Protein AF-A0A938WKM4-F1 (afdb_monomer_lite)

Organism: NCBI:txid1841864

Secondary structure (DSSP, 8-state):
----------------------------------PPPHHHHHHHHHTTS--GGGGS---TT-----EEE--HHHHHTTSHHHHHHHHH-SEEE-TTTTSHHHHB-TTS-B--HHHHHHHHHHHHTT-EEE---SS-SSS--HHHHHHHTS-------HHHH---S--GGGSPTT-B--BSSSS-EEEEE-TTSSSSEEEEES-SSS-BSS--BEEEEEPPTT--GGG--EEEEEEEBGGGTTSSSS-EEEEETTEEEE-S--GGGGT--BTSEEEEEEEEEEEETTT--SBTTBEEE-HHHHT-SEEEEEEEE--SSB--

Structure (mmCIF, N/CA/C/O backbone):
data_AF-A0A938WKM4-F1
#
_entry.id   AF-A0A938WKM4-F1
#
loop_
_atom_site.group_PDB
_atom_site.id
_atom_site.type_symbol
_atom_site.label_atom_id
_atom_site.label_alt_id
_atom_site.label_comp_id
_atom_site.label_asym_id
_atom_site.label_entity_id
_atom_site.label_seq_id
_atom_site.pdbx_PDB_ins_code
_atom_site.Cartn_x
_atom_site.Cartn_y
_atom_site.Cartn_z
_atom_site.occupancy
_atom_site.B_iso_or_equiv
_atom_site.auth_seq_id
_atom_site.auth_comp_id
_atom_site.auth_asym_id
_atom_site.auth_atom_id
_atom_site.pdbx_PDB_model_num
ATOM 1 N N . MET A 1 1 ? -13.889 -29.483 16.534 1.00 31.45 1 MET A N 1
ATOM 2 C CA . MET A 1 1 ? -13.861 -30.488 17.618 1.00 31.45 1 MET A CA 1
ATOM 3 C C . MET A 1 1 ? -14.697 -29.947 18.772 1.00 31.45 1 MET A C 1
ATOM 5 O O . MET A 1 1 ? -14.310 -28.949 19.358 1.00 31.45 1 MET A O 1
ATOM 9 N N . LYS A 1 2 ? -15.899 -30.493 19.004 1.00 21.56 2 LYS A N 1
ATOM 10 C CA . LYS A 1 2 ? -16.810 -30.052 20.075 1.00 21.56 2 LYS A CA 1
ATOM 11 C C . LYS A 1 2 ? -16.891 -31.159 21.121 1.00 21.56 2 LYS A C 1
ATOM 13 O O . LYS A 1 2 ? -17.280 -32.271 20.785 1.00 21.56 2 LYS A O 1
ATOM 18 N N . ILE A 1 3 ? -16.525 -30.843 22.358 1.00 25.39 3 ILE A N 1
ATOM 19 C CA . ILE A 1 3 ? -16.729 -31.708 23.523 1.00 25.39 3 ILE A CA 1
ATOM 20 C C . ILE A 1 3 ? -17.875 -31.086 24.325 1.00 25.39 3 ILE A C 1
ATOM 22 O O . ILE A 1 3 ? -17.895 -29.877 24.555 1.00 25.39 3 ILE A O 1
ATOM 26 N N . GLN A 1 4 ? -18.869 -31.896 24.678 1.00 33.44 4 GLN A N 1
ATOM 27 C CA . GLN A 1 4 ? -20.017 -31.503 25.495 1.00 33.44 4 GLN A CA 1
ATOM 28 C C . GLN A 1 4 ? -20.186 -32.543 26.601 1.00 33.44 4 GLN A C 1
ATOM 30 O O . GLN A 1 4 ? -20.204 -33.740 26.319 1.00 33.44 4 GLN A O 1
ATOM 35 N N . VAL A 1 5 ? -20.329 -32.081 27.843 1.00 29.19 5 VAL A N 1
ATOM 36 C CA . VAL A 1 5 ? -20.628 -32.920 29.009 1.00 29.19 5 VAL A CA 1
ATOM 37 C C . VAL A 1 5 ? -22.087 -32.672 29.386 1.00 29.19 5 VAL A C 1
ATOM 39 O O . VAL A 1 5 ? -22.453 -31.553 29.735 1.00 29.19 5 VAL A O 1
ATOM 42 N N . LYS A 1 6 ? -22.936 -33.701 29.287 1.00 29.50 6 LYS A N 1
ATOM 43 C CA . LYS A 1 6 ? -24.335 -33.654 29.741 1.00 29.50 6 LYS A CA 1
ATOM 44 C C . LYS A 1 6 ? -24.448 -34.254 31.144 1.00 29.50 6 LYS A C 1
ATOM 46 O O . LYS A 1 6 ? -23.977 -35.363 31.378 1.00 29.50 6 LYS A O 1
ATOM 51 N N . LYS A 1 7 ? -25.106 -33.532 32.056 1.00 30.05 7 LYS A N 1
ATOM 52 C CA . LYS A 1 7 ? -25.559 -34.034 33.363 1.00 30.05 7 LYS A CA 1
ATOM 53 C C . LYS A 1 7 ? -26.863 -34.815 33.166 1.00 30.05 7 LYS A C 1
ATOM 55 O O . LYS A 1 7 ? -27.845 -34.248 32.695 1.00 30.05 7 LYS A O 1
ATOM 60 N N . THR A 1 8 ? -26.875 -36.090 33.540 1.00 30.61 8 THR A N 1
ATOM 61 C CA . THR A 1 8 ? -28.094 -36.905 33.628 1.00 30.61 8 THR A CA 1
ATOM 62 C C . THR A 1 8 ? -28.657 -36.774 35.040 1.00 30.61 8 THR A C 1
ATOM 64 O O . THR A 1 8 ? -28.015 -37.196 35.997 1.00 30.61 8 THR A O 1
ATOM 67 N N . ILE A 1 9 ? -29.839 -36.172 35.174 1.00 35.62 9 ILE A N 1
ATOM 68 C CA . ILE A 1 9 ? -30.621 -36.164 36.415 1.00 35.62 9 ILE A CA 1
ATOM 69 C C . ILE A 1 9 ? -31.599 -37.338 36.321 1.00 35.62 9 ILE A C 1
ATOM 71 O O . ILE A 1 9 ? -32.447 -37.363 35.432 1.00 35.62 9 ILE A O 1
ATOM 75 N N . ALA A 1 10 ? -31.449 -38.327 37.201 1.00 30.95 10 ALA A N 1
ATOM 76 C CA . ALA A 1 10 ? -32.371 -39.450 37.315 1.00 30.95 10 ALA A CA 1
ATOM 77 C C . ALA A 1 10 ? -33.601 -39.020 38.128 1.00 30.95 10 ALA A C 1
ATOM 79 O O . ALA A 1 10 ? -33.494 -38.664 39.300 1.00 30.95 10 ALA A O 1
ATOM 80 N N . THR A 1 11 ? -34.769 -39.036 37.491 1.00 34.56 11 THR A N 1
ATOM 81 C CA . THR A 1 11 ? -36.067 -38.785 38.119 1.00 34.56 11 THR A CA 1
ATOM 82 C C . THR A 1 11 ? -36.561 -40.086 38.756 1.00 34.56 11 THR A C 1
ATOM 84 O O . THR A 1 11 ? -36.932 -41.017 38.045 1.00 34.56 11 THR A O 1
ATOM 87 N N . ALA A 1 12 ? -36.556 -40.179 40.087 1.00 33.06 12 ALA A N 1
ATOM 88 C CA . ALA A 1 12 ? -37.242 -41.252 40.805 1.00 33.06 12 ALA A CA 1
ATOM 89 C C . ALA A 1 12 ? -38.724 -40.872 40.952 1.00 33.06 12 ALA A C 1
ATOM 91 O O . ALA A 1 12 ? -39.079 -39.990 41.733 1.00 33.06 12 ALA A O 1
ATOM 92 N N . ALA A 1 13 ? -39.575 -41.502 40.143 1.00 32.69 13 ALA A N 1
ATOM 93 C CA . ALA A 1 13 ? -41.023 -41.420 40.262 1.00 32.69 13 ALA A CA 1
ATOM 94 C C . ALA A 1 13 ? -41.506 -42.334 41.398 1.00 32.69 13 ALA A C 1
ATOM 96 O O . ALA A 1 13 ? -41.090 -43.486 41.511 1.00 32.69 13 ALA A O 1
ATOM 97 N N . TRP A 1 14 ? -42.387 -41.792 42.232 1.00 33.50 14 TRP A N 1
ATOM 98 C CA . TRP A 1 14 ? -43.045 -42.475 43.335 1.00 33.50 14 TRP A CA 1
ATOM 99 C C . TRP A 1 14 ? -44.141 -43.406 42.811 1.00 33.50 14 TRP A C 1
ATOM 101 O O . TRP A 1 14 ? -45.007 -42.967 42.057 1.00 33.50 14 TRP A O 1
ATOM 111 N N . THR A 1 15 ? -44.178 -44.649 43.288 1.00 36.97 15 THR A N 1
ATOM 112 C CA . THR A 1 15 ? -45.419 -45.430 43.351 1.00 36.97 15 THR A CA 1
ATOM 113 C C . THR A 1 15 ? -45.569 -46.002 44.751 1.00 36.97 15 THR A C 1
ATOM 115 O O . THR A 1 15 ? -44.798 -46.858 45.180 1.00 36.97 15 THR A O 1
ATOM 118 N N . LEU A 1 16 ? -46.560 -45.455 45.448 1.00 42.75 16 LEU A N 1
ATOM 119 C CA . LEU A 1 16 ? -47.101 -45.889 46.725 1.00 42.75 16 LEU A CA 1
ATOM 120 C C . LEU A 1 16 ? -47.854 -47.214 46.517 1.00 42.75 16 LEU A C 1
ATOM 122 O O . LEU A 1 16 ? -48.702 -47.298 45.629 1.00 42.75 16 LEU A O 1
ATOM 126 N N . SER A 1 17 ? -47.595 -48.219 47.345 1.00 40.50 17 SER A N 1
ATOM 127 C CA . SER A 1 17 ? -48.514 -49.346 47.517 1.00 40.50 17 SER A CA 1
ATOM 128 C C . SER A 1 17 ? -48.448 -49.823 48.963 1.00 40.50 17 SER A C 1
ATOM 130 O O . SER A 1 17 ? -47.455 -50.413 49.387 1.00 40.50 17 SER A O 1
ATOM 132 N N . ASP A 1 18 ? -49.514 -49.5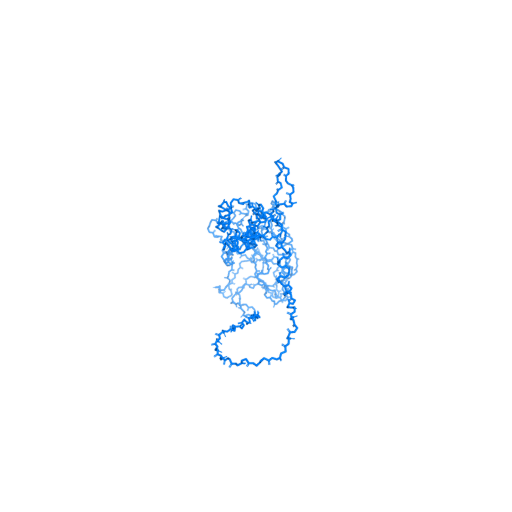07 49.697 1.00 39.81 18 ASP A N 1
ATOM 133 C CA . ASP A 1 18 ? -49.807 -49.969 51.048 1.00 39.81 18 ASP A CA 1
ATOM 134 C C . ASP A 1 18 ? -49.954 -51.496 51.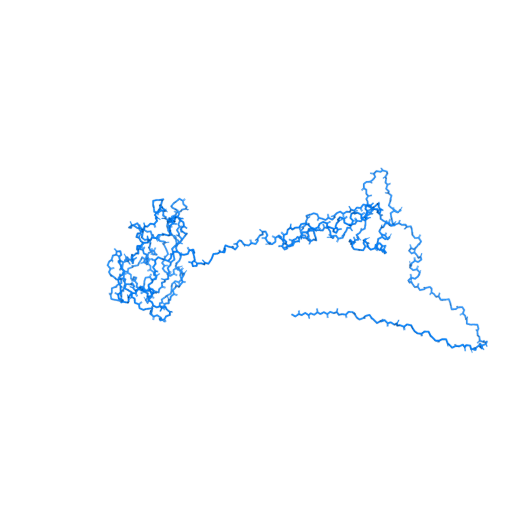100 1.00 39.81 18 ASP A C 1
ATOM 136 O O . ASP A 1 18 ? -50.691 -52.083 50.306 1.00 39.81 18 ASP A O 1
ATOM 140 N N . LEU A 1 19 ? -49.335 -52.126 52.103 1.00 40.44 19 LEU A N 1
ATOM 141 C CA . LEU A 1 19 ? -49.781 -53.409 52.646 1.00 40.44 19 LEU A CA 1
ATOM 142 C C . LEU A 1 19 ? -49.921 -53.273 54.169 1.00 40.44 19 LEU A C 1
ATOM 144 O O . LEU A 1 19 ? -48.981 -52.902 54.871 1.00 40.44 19 LEU A O 1
ATOM 148 N N . CYS A 1 20 ? -51.122 -53.552 54.668 1.00 36.97 20 CYS A N 1
ATOM 149 C CA . CYS A 1 20 ? -51.508 -53.427 56.067 1.00 36.97 20 CYS A CA 1
ATOM 150 C C . CYS A 1 20 ? -51.006 -54.584 56.960 1.00 36.97 20 CYS A C 1
ATOM 152 O O . CYS A 1 20 ? -51.145 -55.748 56.606 1.00 36.97 20 CYS A O 1
ATOM 154 N N . VAL A 1 21 ? -50.559 -54.196 58.166 1.00 51.38 21 VAL A N 1
ATOM 155 C CA . VAL A 1 21 ? -50.832 -54.757 59.514 1.00 51.38 21 VAL A CA 1
ATOM 156 C C . VAL A 1 21 ? -50.420 -56.203 59.857 1.00 51.38 21 VAL A C 1
ATOM 158 O O . VAL A 1 21 ? -51.019 -57.172 59.411 1.00 51.38 21 VAL A O 1
ATOM 161 N N . SER A 1 22 ? -49.552 -56.314 60.872 1.00 36.03 22 SER A N 1
ATOM 162 C CA . SER A 1 22 ? -49.821 -57.107 62.087 1.00 36.03 22 SER A CA 1
ATOM 163 C C . SER A 1 22 ? -48.940 -56.603 63.233 1.00 36.03 22 SER A C 1
ATOM 165 O O . SER A 1 22 ? -47.716 -56.666 63.146 1.00 36.03 22 SER A O 1
ATOM 167 N N . CYS A 1 23 ? -49.552 -56.111 64.313 1.00 44.44 23 CYS A N 1
ATOM 168 C CA . CYS A 1 23 ? -48.854 -55.867 65.573 1.00 44.44 23 CYS A CA 1
ATOM 169 C C . CYS A 1 23 ? -48.327 -57.194 66.134 1.00 44.44 23 CYS A C 1
ATOM 171 O O . CYS A 1 23 ? -49.077 -58.163 66.244 1.00 44.44 23 CYS A O 1
ATOM 173 N N . ALA A 1 24 ? -47.063 -57.213 66.542 1.00 37.66 24 ALA A N 1
ATOM 174 C CA . ALA A 1 24 ? -46.566 -58.134 67.550 1.00 37.66 24 ALA A CA 1
ATOM 175 C C . ALA A 1 24 ? -45.882 -57.278 68.621 1.00 37.66 24 ALA A C 1
ATOM 177 O O . ALA A 1 24 ? -44.854 -56.654 68.362 1.00 37.66 24 ALA A O 1
ATOM 178 N N . ASP A 1 25 ? -46.514 -57.195 69.792 1.00 46.59 25 ASP A N 1
ATOM 179 C CA . ASP A 1 25 ? -45.945 -56.580 70.989 1.00 46.59 25 ASP A CA 1
ATOM 180 C C . ASP A 1 25 ? -44.655 -57.302 71.388 1.00 46.59 25 ASP A C 1
ATOM 182 O O . ASP A 1 25 ? -44.633 -58.527 71.513 1.00 46.59 25 ASP A O 1
ATOM 186 N N . GLY A 1 26 ? -43.598 -56.533 71.656 1.00 46.38 26 GLY A N 1
ATOM 187 C CA . GLY A 1 26 ? -42.425 -57.049 72.357 1.00 46.38 26 GLY A CA 1
ATOM 188 C C . GLY A 1 26 ? -41.103 -56.423 71.947 1.00 46.38 26 GLY A C 1
ATOM 189 O O . GLY A 1 26 ? -40.313 -57.073 71.274 1.00 46.38 26 GLY A O 1
ATOM 190 N N . SER A 1 27 ? -40.849 -55.186 72.385 1.00 45.78 27 SER A N 1
ATOM 191 C CA . SER A 1 27 ? -39.548 -54.669 72.864 1.00 45.78 27 SER A CA 1
ATOM 192 C C . SER A 1 27 ? -39.688 -53.165 73.121 1.00 45.78 27 SER A C 1
ATOM 194 O O . SER A 1 27 ? -40.215 -52.472 72.249 1.00 45.78 27 SER A O 1
ATOM 196 N N . PRO A 1 28 ? -39.207 -52.610 74.250 1.00 48.25 28 PRO A N 1
ATOM 197 C CA . PRO A 1 28 ? -39.068 -51.171 74.368 1.00 48.25 28 PRO A CA 1
ATOM 198 C C . PRO A 1 28 ? -37.907 -50.798 73.447 1.00 48.25 28 PRO A C 1
ATOM 200 O O . PRO A 1 28 ? -36.744 -50.875 73.840 1.00 48.25 28 PRO A O 1
ATOM 203 N N . LEU A 1 29 ? -38.208 -50.486 72.185 1.00 43.53 29 LEU A N 1
ATOM 204 C CA . LEU A 1 29 ? -37.251 -49.829 71.311 1.00 43.53 29 LEU A CA 1
ATOM 205 C C . LEU A 1 29 ? -36.924 -48.519 72.007 1.00 43.53 29 LEU A C 1
ATOM 207 O O . LEU A 1 29 ? -37.728 -47.586 72.024 1.00 43.53 29 LEU A O 1
ATOM 211 N N . ALA A 1 30 ? -35.772 -48.543 72.679 1.00 47.38 30 ALA A N 1
ATOM 212 C CA . ALA A 1 30 ? -35.094 -47.395 73.227 1.00 47.38 30 ALA A CA 1
ATOM 213 C C . ALA A 1 30 ? -35.338 -46.241 72.272 1.00 47.38 30 ALA A C 1
ATOM 215 O O . ALA A 1 30 ? -35.090 -46.400 71.077 1.00 47.38 30 ALA A O 1
ATOM 216 N N . VAL A 1 31 ? -35.901 -45.156 72.809 1.00 47.50 31 VAL A N 1
ATOM 217 C CA . VAL A 1 31 ? -36.107 -43.887 72.120 1.00 47.50 31 VAL A CA 1
ATOM 218 C C . VAL A 1 31 ? -34.889 -43.670 71.239 1.00 47.50 31 VAL A C 1
ATOM 220 O O . VAL A 1 31 ? -33.811 -43.338 71.732 1.00 47.50 31 VAL A O 1
ATOM 223 N N . ILE A 1 32 ? -35.041 -43.969 69.949 1.00 49.03 32 ILE A N 1
ATOM 224 C CA . ILE A 1 32 ? -34.020 -43.689 68.961 1.00 49.03 32 ILE A CA 1
ATOM 225 C C . ILE A 1 32 ? -34.097 -42.179 68.936 1.00 49.03 32 ILE A C 1
ATOM 227 O O . ILE A 1 32 ? -35.041 -41.618 68.379 1.00 49.03 32 ILE A O 1
ATOM 231 N N . MET A 1 33 ? -33.224 -41.520 69.696 1.00 51.97 33 MET A N 1
ATOM 232 C CA . MET A 1 33 ? -33.090 -40.083 69.605 1.00 51.97 33 MET A CA 1
ATOM 233 C C . MET A 1 33 ? -32.593 -39.865 68.186 1.00 51.97 33 MET A C 1
ATOM 235 O O . MET A 1 33 ? -31.412 -40.047 67.908 1.00 51.97 33 MET A O 1
ATOM 239 N N . LEU A 1 34 ? -33.532 -39.637 67.265 1.00 59.59 34 LEU A N 1
ATOM 240 C CA . LEU A 1 34 ? -33.224 -39.248 65.906 1.00 59.59 34 LEU A CA 1
ATOM 241 C C . LEU A 1 34 ? -32.451 -37.949 66.045 1.00 59.59 34 LEU A C 1
ATOM 243 O O . LEU A 1 34 ? -33.023 -36.898 66.340 1.00 59.59 34 LEU A O 1
ATOM 247 N N . GLU A 1 35 ? -31.135 -38.058 65.919 1.00 65.00 35 GLU A N 1
ATOM 248 C CA . GLU A 1 35 ? -30.268 -36.906 65.889 1.00 65.00 35 GLU A CA 1
ATOM 249 C C . GLU A 1 35 ? -30.714 -36.064 64.702 1.00 65.00 35 GLU A C 1
ATOM 251 O O . GLU A 1 35 ? -30.931 -36.562 63.591 1.00 65.00 35 GLU A O 1
ATOM 256 N N . LYS A 1 36 ? -30.996 -34.797 64.990 1.00 75.38 36 LYS A N 1
ATOM 257 C CA . LYS A 1 36 ? -31.561 -33.890 64.008 1.00 75.38 36 LYS A CA 1
ATOM 258 C C . LYS A 1 36 ? -30.625 -33.855 62.794 1.00 75.38 36 LYS A C 1
ATOM 260 O O . LYS A 1 36 ? -29.429 -33.637 62.991 1.00 75.38 36 LYS A O 1
ATOM 265 N N . PRO A 1 37 ? -31.130 -34.043 61.559 1.00 83.19 37 PRO A N 1
ATOM 266 C CA . PRO A 1 37 ? -30.288 -33.960 60.375 1.00 83.19 37 PRO A CA 1
ATOM 267 C C . PRO A 1 37 ? -29.544 -32.626 60.367 1.00 83.19 37 PRO A C 1
ATOM 269 O O . PRO A 1 37 ? -30.153 -31.587 60.638 1.00 83.19 37 PRO A O 1
ATOM 272 N N . THR A 1 38 ? -28.249 -32.660 60.062 1.00 75.00 38 THR A N 1
ATOM 273 C CA . THR A 1 38 ? -27.362 -31.488 60.116 1.00 75.00 38 THR A CA 1
ATOM 274 C C . THR A 1 38 ? -27.925 -30.297 59.341 1.00 75.00 38 THR A C 1
ATOM 276 O O . THR A 1 38 ? -27.969 -29.204 59.881 1.00 75.00 38 THR A O 1
ATOM 279 N N . ASP A 1 39 ? -28.517 -30.522 58.165 1.00 77.00 39 ASP A N 1
ATOM 280 C CA . ASP A 1 39 ? -29.175 -29.479 57.356 1.00 77.00 39 ASP A CA 1
ATOM 281 C C . ASP A 1 39 ? -30.318 -28.744 58.095 1.00 77.00 39 ASP A C 1
ATOM 283 O O . ASP A 1 39 ? -30.474 -27.526 58.009 1.00 77.00 39 ASP A O 1
ATOM 287 N N . VAL A 1 40 ? -31.107 -29.461 58.904 1.00 78.94 40 VAL A N 1
ATOM 288 C CA . VAL A 1 40 ? -32.186 -28.855 59.704 1.00 78.94 40 VAL A CA 1
ATOM 289 C C . VAL A 1 40 ? -31.616 -28.185 60.960 1.00 78.94 40 VAL A C 1
ATOM 291 O O . VAL A 1 40 ? -32.176 -27.205 61.453 1.00 78.94 40 VAL A O 1
ATOM 294 N N . ALA A 1 41 ? -30.525 -28.708 61.523 1.00 78.25 41 ALA A N 1
ATOM 295 C CA . ALA A 1 41 ? -29.825 -28.075 62.641 1.00 78.25 41 ALA A CA 1
ATOM 296 C C . ALA A 1 41 ? -29.192 -26.738 62.219 1.00 78.25 41 ALA A C 1
ATOM 298 O O . ALA A 1 41 ? -29.414 -25.732 62.890 1.00 78.25 41 ALA A O 1
ATOM 299 N N . ASP A 1 42 ? -28.518 -26.714 61.070 1.00 81.06 42 ASP A N 1
ATOM 300 C CA . ASP A 1 42 ? -27.876 -25.531 60.500 1.00 81.06 42 ASP A CA 1
ATOM 301 C C . ASP A 1 42 ? -28.908 -24.470 60.111 1.00 81.06 42 ASP A C 1
ATOM 303 O O . ASP A 1 42 ? -28.737 -23.292 60.425 1.00 81.06 42 ASP A O 1
ATOM 307 N N . ARG A 1 43 ? -30.033 -24.868 59.501 1.00 77.88 43 ARG A N 1
ATOM 308 C CA . ARG A 1 43 ? -31.105 -23.924 59.159 1.00 77.88 43 ARG A CA 1
ATOM 309 C C . ARG A 1 43 ? -31.763 -23.307 60.390 1.00 77.88 43 ARG A C 1
ATOM 311 O O . ARG A 1 43 ? -32.019 -22.107 60.393 1.00 77.88 43 ARG A O 1
ATOM 318 N N . ASP A 1 44 ? -32.008 -24.088 61.440 1.00 84.62 44 ASP A N 1
ATOM 319 C CA . ASP A 1 44 ? -32.575 -23.542 62.678 1.00 84.62 44 ASP A CA 1
ATOM 320 C C . ASP A 1 44 ? -31.585 -22.633 63.403 1.00 84.62 44 ASP A C 1
ATOM 322 O O . ASP A 1 44 ? -32.000 -21.616 63.950 1.00 84.62 44 ASP A O 1
ATOM 326 N N . TYR A 1 45 ? -30.289 -22.951 63.359 1.00 84.88 45 TYR A N 1
ATOM 327 C CA . TYR A 1 45 ? -29.243 -22.061 63.848 1.00 84.88 45 TYR A CA 1
ATOM 328 C C . TYR A 1 45 ? -29.216 -20.740 63.064 1.00 84.88 45 TYR A C 1
ATOM 330 O O . TYR A 1 45 ? -29.253 -19.672 63.671 1.00 84.88 45 TYR A O 1
ATOM 338 N N . LEU A 1 46 ? -29.246 -20.782 61.728 1.00 82.75 46 LEU A N 1
ATOM 339 C CA . LEU A 1 46 ? -29.297 -19.581 60.885 1.00 82.75 46 LEU A CA 1
ATOM 340 C C . LEU A 1 46 ? -30.568 -18.749 61.120 1.00 82.75 46 LEU A C 1
ATOM 342 O O . LEU A 1 46 ? -30.494 -17.524 61.156 1.00 82.75 46 LEU A O 1
ATOM 346 N N . ASN A 1 47 ? -31.709 -19.398 61.367 1.00 83.50 47 ASN A N 1
ATOM 347 C CA . ASN A 1 47 ? -32.973 -18.734 61.696 1.00 83.50 47 ASN A CA 1
ATOM 348 C C . ASN A 1 47 ? -32.958 -18.020 63.061 1.00 83.50 47 ASN A C 1
ATOM 350 O O . ASN A 1 47 ? -33.872 -17.245 63.339 1.00 83.50 47 ASN A O 1
ATOM 354 N N . THR A 1 48 ? -31.958 -18.260 63.923 1.00 89.94 48 THR A N 1
ATOM 355 C CA . THR A 1 48 ? -31.811 -17.497 65.177 1.00 89.94 48 THR A CA 1
ATOM 356 C C . THR A 1 48 ? -31.299 -16.073 64.958 1.00 89.94 48 THR A C 1
ATOM 358 O O . THR A 1 48 ? -31.471 -15.222 65.833 1.00 89.94 48 THR A O 1
ATOM 361 N N . TYR A 1 49 ? -30.688 -15.796 63.805 1.00 88.50 49 TYR A N 1
ATOM 362 C CA . TYR A 1 49 ? -30.165 -14.479 63.466 1.00 88.50 49 TYR A CA 1
ATOM 363 C C . TYR A 1 49 ? -31.241 -13.584 62.840 1.00 88.50 49 TYR A C 1
ATOM 365 O O . TYR A 1 49 ? -32.140 -14.039 62.136 1.00 88.50 49 TYR A O 1
ATOM 373 N N . GLY A 1 50 ? -31.137 -12.277 63.094 1.00 89.38 50 GLY A N 1
ATOM 374 C CA . GLY A 1 50 ? -31.930 -11.262 62.404 1.00 89.38 50 GLY A CA 1
ATOM 375 C C . GLY A 1 50 ? -31.462 -11.049 60.960 1.00 89.38 50 GLY A C 1
ATOM 376 O O . GLY A 1 50 ? -30.483 -11.636 60.503 1.00 89.38 50 GLY A O 1
ATOM 377 N N . VAL A 1 51 ? -32.139 -10.160 60.233 1.00 92.81 51 VAL A N 1
ATOM 378 C CA . VAL A 1 51 ? -31.731 -9.795 58.865 1.00 92.81 51 VAL A CA 1
ATOM 379 C C . VAL A 1 51 ? -30.406 -9.028 58.856 1.00 92.81 51 VAL A C 1
ATOM 381 O O . VAL A 1 51 ? -30.162 -8.208 59.739 1.00 92.81 51 VAL A O 1
ATOM 384 N N . LEU A 1 52 ? -29.565 -9.222 57.840 1.00 91.81 52 LEU A N 1
ATOM 385 C CA . LEU A 1 52 ? -28.207 -8.653 57.806 1.00 91.81 52 LEU A CA 1
ATOM 386 C C . LEU A 1 52 ? -28.165 -7.128 57.980 1.00 91.81 52 LEU A C 1
ATOM 388 O O . LEU A 1 52 ? -27.396 -6.626 58.801 1.00 91.81 52 LEU A O 1
ATOM 392 N N . LYS A 1 53 ? -29.043 -6.385 57.296 1.00 89.81 53 LYS A N 1
ATOM 393 C CA . LYS A 1 53 ? -29.146 -4.922 57.435 1.00 89.81 53 LYS A CA 1
ATOM 394 C C . LYS A 1 53 ? -29.446 -4.442 58.859 1.00 89.81 53 LYS A C 1
ATOM 396 O O . LYS A 1 53 ? -29.139 -3.298 59.172 1.00 89.81 53 LYS A O 1
ATOM 401 N N . SER A 1 54 ? -29.999 -5.293 59.733 1.00 90.50 54 SER A N 1
ATOM 402 C CA . SER A 1 54 ? -30.259 -4.936 61.140 1.00 90.50 54 SER A CA 1
ATOM 403 C C . SER A 1 54 ? -28.985 -4.839 61.987 1.00 90.50 54 SER A C 1
ATOM 405 O O . SER A 1 54 ? -28.973 -4.131 62.990 1.00 90.50 54 SER A O 1
ATOM 407 N N . TYR A 1 55 ? -27.903 -5.499 61.569 1.00 90.38 55 TYR A N 1
ATOM 408 C CA . TYR A 1 55 ? -26.611 -5.476 62.258 1.00 90.38 55 TYR A CA 1
ATOM 409 C C . TYR A 1 55 ? -25.703 -4.319 61.818 1.00 90.38 55 TYR A C 1
ATOM 411 O O . TYR A 1 55 ? -24.655 -4.094 62.423 1.00 90.38 55 TYR A O 1
ATOM 419 N N . VAL A 1 56 ? -26.085 -3.571 60.780 1.00 87.75 56 VAL A N 1
ATOM 420 C CA . VAL A 1 56 ? -25.344 -2.396 60.315 1.00 87.75 56 VAL A CA 1
ATOM 421 C C . VAL A 1 56 ? -25.903 -1.153 60.998 1.00 87.75 56 VAL A C 1
ATOM 423 O O . VAL A 1 56 ? -27.023 -0.730 60.721 1.00 87.75 56 VAL A O 1
ATOM 426 N N . ASN A 1 57 ? -25.110 -0.534 61.874 1.00 82.81 57 ASN A N 1
ATOM 427 C CA . ASN A 1 57 ? -25.489 0.731 62.492 1.00 82.81 57 ASN A CA 1
ATOM 428 C C . ASN A 1 57 ? -25.360 1.873 61.472 1.00 82.81 57 ASN A C 1
ATOM 430 O O . ASN A 1 57 ? -24.256 2.197 61.031 1.00 82.81 57 ASN A O 1
ATOM 434 N N . LYS A 1 58 ? -26.488 2.477 61.093 1.00 80.75 58 LYS A N 1
ATOM 435 C CA . LYS A 1 58 ? -26.529 3.628 60.191 1.00 80.75 58 LYS A CA 1
ATOM 436 C C . LYS A 1 58 ? -26.865 4.873 60.989 1.00 80.75 58 LYS A C 1
ATOM 438 O O . LYS A 1 58 ? -27.989 5.026 61.463 1.00 80.75 58 LYS A O 1
ATOM 443 N N . GLU A 1 59 ? -25.902 5.776 61.109 1.00 82.81 59 GLU A N 1
ATOM 444 C CA . GLU A 1 59 ? -26.180 7.113 61.624 1.00 82.81 59 GLU A CA 1
ATOM 445 C C . GLU A 1 59 ? -27.208 7.827 60.731 1.00 82.81 59 GLU A C 1
ATOM 447 O O . GLU A 1 59 ? -27.293 7.572 59.524 1.00 82.81 59 GLU A O 1
ATOM 452 N N . ALA A 1 60 ? -28.002 8.724 61.321 1.00 79.38 60 ALA A N 1
ATOM 453 C CA . ALA A 1 60 ? -28.985 9.503 60.579 1.00 79.38 60 ALA A CA 1
ATOM 454 C C . ALA A 1 60 ? -28.287 10.307 59.466 1.00 79.38 60 ALA A C 1
ATOM 456 O O . ALA A 1 60 ? -27.449 11.161 59.740 1.00 79.38 60 ALA A O 1
ATOM 457 N N . GLY A 1 61 ? -28.631 10.017 58.208 1.00 75.12 61 GLY A N 1
ATOM 458 C CA . GLY A 1 61 ? -28.009 10.641 57.035 1.00 75.12 61 GLY A CA 1
ATOM 459 C C . GLY A 1 61 ? -26.758 9.934 56.500 1.00 75.12 61 GLY A C 1
ATOM 460 O O . GLY A 1 61 ? -26.127 10.464 55.588 1.00 75.12 61 GLY A O 1
ATOM 461 N N . SER A 1 62 ? -26.398 8.751 57.015 1.00 82.81 62 SER A N 1
ATOM 462 C CA . SER A 1 62 ? -25.290 7.963 56.464 1.00 82.81 62 SER A CA 1
ATOM 463 C C . SER A 1 62 ? -25.553 7.584 54.995 1.00 82.81 62 SER A C 1
ATOM 465 O O . SER A 1 62 ? -26.602 7.005 54.700 1.00 82.81 62 SER A O 1
ATOM 467 N N . PRO A 1 63 ? -24.608 7.847 54.070 1.00 82.06 63 PRO A N 1
ATOM 468 C CA . PRO A 1 63 ? -24.733 7.464 52.664 1.00 82.06 63 PRO A CA 1
ATOM 469 C C . PRO A 1 63 ? -24.446 5.972 52.416 1.00 82.06 63 PRO A C 1
ATOM 471 O O . PRO A 1 63 ? -24.465 5.527 51.271 1.00 82.06 63 PRO A O 1
ATOM 474 N N . PHE A 1 64 ? -24.128 5.194 53.458 1.00 86.56 64 PHE A N 1
ATOM 475 C CA . PHE A 1 64 ? -23.759 3.787 53.325 1.00 86.56 64 PHE A CA 1
ATOM 476 C C . PHE A 1 64 ? -24.971 2.897 53.004 1.00 86.56 64 PHE A C 1
ATOM 478 O O . PHE A 1 64 ? -25.956 2.850 53.748 1.00 86.56 64 PHE A O 1
ATOM 485 N N . VAL A 1 65 ? -24.857 2.128 51.920 1.00 87.88 65 VAL A N 1
ATOM 486 C CA . VAL A 1 65 ? -25.861 1.163 51.454 1.00 87.88 65 VAL A CA 1
ATOM 487 C C . VAL A 1 65 ? -25.250 -0.233 51.521 1.00 87.88 65 VAL A C 1
ATOM 489 O O . VAL A 1 65 ? -24.246 -0.498 50.863 1.00 87.88 65 VAL A O 1
ATOM 492 N N . LEU A 1 66 ? -25.852 -1.133 52.304 1.00 91.75 66 LEU A N 1
ATOM 493 C CA . LEU A 1 66 ? -25.473 -2.542 52.294 1.00 91.75 66 LEU A CA 1
ATOM 494 C C . LEU A 1 66 ? -26.165 -3.203 51.098 1.00 91.75 66 LEU A C 1
ATOM 496 O O . LEU A 1 66 ? -27.373 -3.425 51.138 1.00 91.75 66 LEU A O 1
ATOM 500 N N . ALA A 1 67 ? -25.415 -3.487 50.037 1.00 92.38 67 ALA A N 1
ATOM 501 C CA . ALA A 1 67 ? -25.935 -4.098 48.817 1.00 92.38 67 ALA A CA 1
ATOM 502 C C . ALA A 1 67 ? -25.407 -5.523 48.607 1.00 92.38 67 ALA A C 1
ATOM 504 O O . ALA A 1 67 ? -24.369 -5.893 49.156 1.00 92.38 67 ALA A O 1
ATOM 505 N N . THR A 1 68 ? -26.120 -6.309 47.799 1.00 92.94 68 THR A N 1
ATOM 506 C CA . THR A 1 68 ? -25.702 -7.652 47.364 1.00 92.94 68 THR A CA 1
ATOM 507 C C . THR A 1 68 ? -25.754 -7.775 45.845 1.00 92.94 68 THR A C 1
ATOM 509 O O . THR A 1 68 ? -26.569 -7.114 45.204 1.00 92.94 68 THR A O 1
ATOM 512 N N . ALA A 1 69 ? -24.909 -8.626 45.267 1.00 92.00 69 ALA A N 1
ATOM 513 C CA . ALA A 1 69 ? -24.940 -8.916 43.838 1.00 92.00 69 ALA A CA 1
ATOM 514 C C . ALA A 1 69 ? -26.057 -9.923 43.517 1.00 92.00 69 ALA A C 1
ATOM 516 O O . ALA A 1 69 ? -26.157 -10.971 44.160 1.00 92.00 69 ALA A O 1
ATOM 517 N N . VAL A 1 70 ? -26.901 -9.597 42.540 1.00 89.62 70 VAL A N 1
ATOM 518 C CA . VAL A 1 70 ? -27.955 -10.464 41.998 1.00 89.62 70 VAL A CA 1
ATOM 519 C C . VAL A 1 70 ? -28.038 -10.203 40.500 1.00 89.62 70 VAL A C 1
ATOM 521 O O . VAL A 1 70 ? -28.214 -9.056 40.095 1.00 89.62 70 VAL A O 1
ATOM 524 N N . ASN A 1 71 ? -27.953 -11.243 39.669 1.00 85.25 71 ASN A N 1
ATOM 525 C CA . ASN A 1 71 ? -28.158 -11.057 38.233 1.00 85.25 71 ASN A CA 1
ATOM 526 C C . ASN A 1 71 ? -29.597 -10.577 37.942 1.00 85.25 71 ASN A C 1
ATOM 528 O O . ASN A 1 71 ? -30.530 -10.777 38.731 1.00 85.25 71 ASN A O 1
ATOM 532 N N . HIS A 1 72 ? -29.801 -9.952 36.787 1.00 81.00 72 HIS A N 1
ATOM 533 C CA . HIS A 1 72 ? -31.084 -9.347 36.442 1.00 81.00 72 HIS A CA 1
ATOM 534 C C . HIS A 1 72 ? -32.220 -10.384 36.339 1.00 81.00 72 HIS A C 1
ATOM 5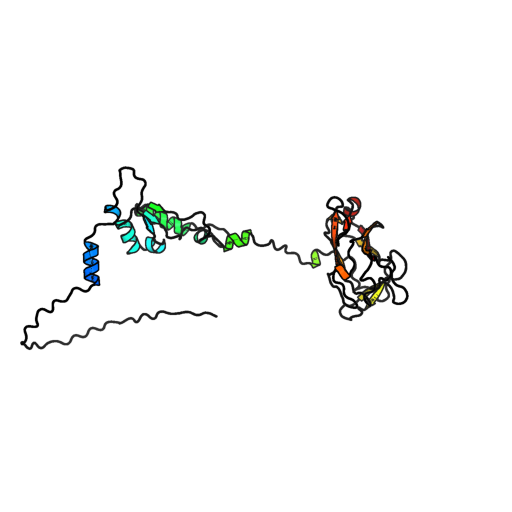36 O O . HIS A 1 72 ? -33.353 -10.083 36.715 1.00 81.00 72 HIS A O 1
ATOM 542 N N . ALA A 1 73 ? -31.935 -11.597 35.855 1.00 83.75 73 ALA A N 1
ATOM 543 C CA . ALA A 1 73 ? -32.950 -12.620 35.606 1.00 83.75 73 ALA A CA 1
ATOM 544 C C . ALA A 1 73 ? -33.501 -13.206 36.916 1.00 83.75 73 ALA A C 1
ATOM 546 O O . ALA A 1 73 ? -34.712 -13.356 37.078 1.00 83.75 73 ALA A O 1
ATOM 547 N N . ASP A 1 74 ? -32.622 -13.472 37.877 1.00 86.81 74 ASP A N 1
ATOM 548 C CA . ASP A 1 74 ? -32.959 -13.963 39.209 1.00 86.81 74 ASP A CA 1
ATOM 549 C C . ASP A 1 74 ? -33.714 -12.897 39.999 1.00 86.81 74 ASP A C 1
ATOM 551 O O . ASP A 1 74 ? -34.693 -13.218 40.677 1.00 86.81 74 ASP A O 1
ATOM 555 N N . PHE A 1 75 ? -33.326 -11.625 39.860 1.00 86.31 75 PHE A N 1
ATOM 556 C CA . PHE A 1 75 ? -34.064 -10.520 40.464 1.00 86.31 75 PHE A CA 1
ATOM 557 C C . PHE A 1 75 ? -35.473 -10.381 39.862 1.00 86.31 75 PHE A C 1
ATOM 559 O O . PHE A 1 75 ? -36.437 -10.189 40.595 1.00 86.31 75 PHE A O 1
ATOM 566 N N . GLN A 1 76 ? -35.624 -10.552 38.545 1.00 83.31 76 GLN A N 1
ATOM 567 C CA . GLN A 1 76 ? -36.928 -10.512 37.868 1.00 83.31 76 GLN A CA 1
ATOM 568 C C . GLN A 1 76 ? -37.820 -11.721 38.138 1.00 83.31 76 GLN A C 1
ATOM 570 O O . GLN A 1 76 ? -39.038 -11.612 38.037 1.00 83.31 76 GLN A O 1
ATOM 575 N N . SER A 1 77 ? -37.236 -12.874 38.460 1.00 86.50 77 SER A N 1
ATOM 576 C CA . SER A 1 77 ? -38.001 -14.090 38.746 1.00 86.50 77 SER A CA 1
ATOM 577 C C . SER A 1 77 ? -38.825 -14.007 40.037 1.00 86.50 77 SER A C 1
ATOM 579 O O . SER A 1 77 ? -39.637 -14.895 40.289 1.00 86.50 77 SER A O 1
ATOM 581 N N . GLU A 1 78 ? -38.579 -12.986 40.870 1.00 86.56 78 GLU A N 1
ATOM 582 C CA . GLU A 1 78 ? -39.173 -12.804 42.202 1.00 86.56 78 GLU A CA 1
ATOM 583 C C . GLU A 1 78 ? -39.030 -14.040 43.118 1.00 86.56 78 GLU A C 1
ATOM 585 O O . GLU A 1 78 ? -39.791 -14.242 44.063 1.00 86.56 78 GLU A O 1
ATOM 590 N N . GLY A 1 79 ? -38.029 -14.886 42.848 1.00 88.81 79 GLY A N 1
ATOM 591 C CA . GLY A 1 79 ? -37.771 -16.117 43.584 1.00 88.81 79 GLY A CA 1
ATOM 592 C C . GLY A 1 79 ? -36.978 -15.916 44.879 1.00 88.81 79 GLY A C 1
ATOM 593 O O . GLY A 1 79 ? -36.976 -14.855 45.509 1.00 88.81 79 GLY A O 1
ATOM 594 N N . LEU A 1 80 ? -36.246 -16.961 45.277 1.00 89.75 80 LEU A N 1
ATOM 595 C CA . LEU A 1 80 ? -35.460 -16.955 46.514 1.00 89.75 80 LEU A CA 1
ATOM 596 C C . LEU A 1 80 ? -34.442 -15.806 46.540 1.00 89.75 80 LEU A C 1
ATOM 598 O O . LEU A 1 80 ? -34.438 -15.041 47.498 1.00 89.75 80 LEU A O 1
ATOM 602 N N . ALA A 1 81 ? -33.649 -15.634 45.477 1.00 89.38 81 ALA A N 1
ATOM 603 C CA . ALA A 1 81 ? -32.629 -14.586 45.395 1.00 89.38 81 ALA A CA 1
ATOM 604 C C . ALA A 1 81 ? -33.214 -13.175 45.589 1.00 89.38 81 ALA A C 1
ATOM 606 O O . ALA A 1 81 ? -32.684 -12.394 46.378 1.00 89.38 81 ALA A O 1
ATOM 607 N N . TYR A 1 82 ? -34.347 -12.883 44.943 1.00 90.56 82 TYR A N 1
ATOM 608 C CA . TYR A 1 82 ? -35.080 -11.627 45.109 1.00 90.56 82 TYR A CA 1
ATOM 609 C C . TYR A 1 82 ? -35.532 -11.417 46.563 1.00 90.56 82 TYR A C 1
ATOM 611 O O . TYR A 1 82 ? -35.222 -10.394 47.177 1.00 90.56 82 TYR A O 1
ATOM 619 N N . SER A 1 83 ? -36.198 -12.414 47.157 1.00 91.38 83 SER A N 1
ATOM 620 C CA . SER A 1 83 ? -36.685 -12.324 48.542 1.00 91.38 83 SER A CA 1
ATOM 621 C C . SER A 1 83 ? -35.548 -12.171 49.564 1.00 91.38 83 SER A C 1
ATOM 623 O O . SER A 1 83 ? -35.648 -11.379 50.506 1.00 91.38 83 SER A O 1
ATOM 625 N N . THR A 1 84 ? -34.430 -12.874 49.365 1.00 91.75 84 THR A N 1
ATOM 626 C CA . THR A 1 84 ? -33.234 -12.773 50.205 1.00 91.75 84 THR A CA 1
ATOM 627 C C . THR A 1 84 ? -32.585 -11.398 50.074 1.00 91.75 84 THR A C 1
ATOM 629 O O . THR A 1 84 ? -32.250 -10.801 51.099 1.00 91.75 84 THR A O 1
ATOM 632 N N . ALA A 1 85 ? -32.470 -10.861 48.855 1.00 92.75 85 ALA A N 1
ATOM 633 C CA . ALA A 1 85 ? -31.919 -9.531 48.612 1.00 92.75 85 ALA A CA 1
ATOM 634 C C . ALA A 1 85 ? -32.726 -8.442 49.339 1.00 92.75 85 ALA A C 1
ATOM 636 O O . ALA A 1 85 ? -32.167 -7.690 50.132 1.00 92.75 85 ALA A O 1
ATOM 637 N N . LEU A 1 86 ? -34.051 -8.407 49.168 1.00 92.25 86 LEU A N 1
ATOM 638 C CA . LEU A 1 86 ? -34.891 -7.367 49.780 1.00 92.25 86 LEU A CA 1
ATOM 639 C C . LEU A 1 86 ? -34.994 -7.472 51.310 1.00 92.25 86 LEU A C 1
ATOM 641 O O . LEU A 1 86 ? -35.065 -6.460 52.020 1.00 92.25 86 LEU A O 1
ATOM 645 N N . SER A 1 87 ? -35.005 -8.696 51.843 1.00 92.44 87 SER A N 1
ATOM 646 C CA . SER A 1 87 ? -35.085 -8.910 53.292 1.00 92.44 87 SER A CA 1
ATOM 647 C C . SER A 1 87 ? -33.796 -8.505 54.006 1.00 92.44 87 SER A C 1
ATOM 649 O O . SER A 1 87 ? -33.865 -7.888 55.070 1.00 92.44 87 SER A O 1
ATOM 651 N N . ASN A 1 88 ? -32.631 -8.789 53.418 1.00 93.62 88 ASN A N 1
ATOM 652 C CA . ASN A 1 88 ? -31.343 -8.646 54.096 1.00 93.62 88 ASN A CA 1
ATOM 653 C C . ASN A 1 88 ? -30.534 -7.406 53.707 1.00 93.62 88 ASN A C 1
ATOM 655 O O . ASN A 1 88 ? -29.687 -7.000 54.499 1.00 93.62 88 ASN A O 1
ATOM 659 N N . PHE A 1 89 ? -30.799 -6.792 52.554 1.00 94.38 89 PHE A N 1
ATOM 660 C CA . PHE A 1 89 ? -29.985 -5.715 51.986 1.00 94.38 89 PHE A CA 1
ATOM 661 C C . PHE A 1 89 ? -30.826 -4.461 51.701 1.00 94.38 89 PHE A C 1
ATOM 663 O O . PHE A 1 89 ? -32.058 -4.488 51.718 1.00 94.38 89 PHE A O 1
ATOM 670 N N . ASP A 1 90 ? -30.148 -3.335 51.489 1.00 91.00 90 ASP A N 1
ATOM 671 C CA . ASP A 1 90 ? -30.742 -2.030 51.167 1.00 91.00 90 ASP A CA 1
ATOM 672 C C . ASP A 1 90 ? -30.645 -1.685 49.675 1.00 91.00 90 ASP A C 1
ATOM 674 O O . ASP A 1 90 ? -31.312 -0.768 49.192 1.00 91.00 90 ASP A O 1
ATOM 678 N N . GLY A 1 91 ? -29.812 -2.421 48.943 1.00 92.00 91 GLY A N 1
ATOM 679 C CA . GLY A 1 91 ? -29.626 -2.262 47.512 1.00 92.00 91 GLY A CA 1
ATOM 680 C C . GLY A 1 91 ? -29.140 -3.541 46.848 1.00 92.00 91 GLY A C 1
ATOM 681 O O . GLY A 1 91 ? -28.815 -4.531 47.510 1.00 92.00 91 GLY A O 1
ATOM 682 N N . ILE A 1 92 ? -29.060 -3.493 45.527 1.00 92.12 92 ILE A N 1
ATOM 683 C CA . ILE A 1 92 ? -28.564 -4.581 44.690 1.00 92.12 92 ILE A CA 1
ATOM 684 C C . ILE A 1 92 ? -27.515 -4.073 43.701 1.00 92.12 92 ILE A C 1
ATOM 686 O O . ILE A 1 92 ? -27.590 -2.939 43.233 1.00 92.12 92 ILE A O 1
ATOM 690 N N . ASP A 1 93 ? -26.561 -4.928 43.364 1.00 90.56 93 ASP A N 1
ATOM 691 C CA . ASP A 1 93 ? -25.697 -4.808 42.190 1.00 90.56 93 ASP A CA 1
ATOM 692 C C . ASP A 1 93 ? -26.164 -5.838 41.158 1.00 90.56 93 ASP A C 1
ATOM 694 O O . ASP A 1 93 ? -26.401 -6.990 41.512 1.00 90.56 93 ASP A O 1
ATOM 698 N N . LEU A 1 94 ? -26.298 -5.438 39.895 1.00 86.44 94 LEU A N 1
ATOM 699 C CA . LEU A 1 94 ? -26.777 -6.305 38.812 1.00 86.44 94 LEU A CA 1
ATOM 700 C C . LEU A 1 94 ? -25.686 -7.235 38.248 1.00 86.44 94 LEU A C 1
ATOM 702 O O . LEU A 1 94 ? -25.773 -7.657 37.100 1.00 86.44 94 LEU A O 1
ATOM 706 N N . ASP A 1 95 ? -24.637 -7.509 39.026 1.00 84.56 95 ASP A N 1
ATOM 707 C CA . ASP A 1 95 ? -23.582 -8.500 38.756 1.00 84.56 95 ASP A CA 1
ATOM 708 C C . ASP A 1 95 ? -22.945 -8.399 37.353 1.00 84.56 95 ASP A C 1
ATOM 710 O O . ASP A 1 95 ? -22.616 -9.384 36.699 1.00 84.56 95 ASP A O 1
ATOM 714 N N . GLY A 1 96 ? -22.786 -7.173 36.847 1.00 76.56 96 GLY A N 1
ATOM 715 C CA . GLY A 1 96 ? -22.182 -6.933 35.532 1.00 76.56 96 GLY A CA 1
ATOM 716 C C . GLY A 1 96 ? -23.117 -7.095 34.324 1.00 76.56 96 GLY A C 1
ATOM 717 O O . GLY A 1 96 ? -22.673 -6.839 33.199 1.00 76.56 96 GLY A O 1
ATOM 718 N N . ASP A 1 97 ? -24.410 -7.382 34.526 1.00 77.94 97 ASP A N 1
ATOM 719 C CA . ASP A 1 97 ? -25.424 -7.434 33.454 1.00 77.94 97 ASP A CA 1
ATOM 720 C C . ASP A 1 97 ? -25.644 -6.075 32.767 1.00 77.94 97 ASP A C 1
ATOM 722 O O . ASP A 1 97 ? -26.225 -6.000 31.684 1.00 77.94 97 ASP A O 1
ATOM 726 N N . CYS A 1 98 ? -25.136 -4.990 33.358 1.00 80.62 98 CYS A N 1
ATOM 727 C CA . CYS A 1 98 ? -25.147 -3.634 32.801 1.00 80.62 98 CYS A CA 1
ATOM 728 C C . CYS A 1 98 ? -23.749 -3.143 32.378 1.00 80.62 98 CYS A C 1
ATOM 730 O O . CYS A 1 98 ? -23.481 -1.943 32.380 1.00 80.62 98 CYS A O 1
ATOM 732 N N . SER A 1 99 ? -22.830 -4.053 32.046 1.00 87.38 99 SER A N 1
ATOM 733 C CA . SER A 1 99 ? -21.514 -3.690 31.504 1.00 87.38 99 SER A CA 1
ATOM 734 C C . SER A 1 99 ? -21.594 -3.281 30.022 1.00 87.38 99 SER A C 1
ATOM 736 O O . SER A 1 99 ? -22.538 -3.649 29.320 1.00 87.38 99 SER A O 1
ATOM 738 N N . PRO A 1 100 ? -20.586 -2.575 29.475 1.00 88.94 100 PRO A N 1
ATOM 739 C CA . PRO A 1 100 ? -20.553 -2.259 28.047 1.00 88.94 100 PRO A CA 1
ATOM 740 C C . PRO A 1 100 ? -20.673 -3.496 27.148 1.00 88.94 100 PRO A C 1
ATOM 742 O O . PRO A 1 100 ? -21.274 -3.417 26.085 1.00 88.94 100 PRO A O 1
ATOM 745 N N . SER A 1 101 ? -20.148 -4.649 27.578 1.00 88.50 101 SER A N 1
ATOM 746 C CA . SER A 1 101 ? -20.248 -5.906 26.825 1.00 88.50 101 SER A CA 1
ATOM 747 C C . SER A 1 101 ? -21.662 -6.476 26.695 1.00 88.50 101 SER A C 1
ATOM 749 O O . SER A 1 101 ? -21.909 -7.243 25.767 1.00 88.50 101 SER A O 1
ATOM 751 N N . THR A 1 102 ? -22.575 -6.115 27.597 1.00 85.88 102 THR A N 1
ATOM 752 C CA . THR A 1 102 ? -23.983 -6.535 27.556 1.00 85.88 102 THR A CA 1
ATOM 753 C C . THR A 1 102 ? -24.895 -5.438 27.010 1.00 85.88 102 THR A C 1
ATOM 755 O O . THR A 1 102 ? -25.936 -5.745 26.435 1.00 85.88 102 THR A O 1
ATOM 758 N N . LEU A 1 103 ? -24.506 -4.166 27.161 1.00 88.38 103 LEU A N 1
ATOM 759 C CA . LEU A 1 103 ? -25.283 -3.012 26.706 1.00 88.38 103 LEU A CA 1
ATOM 760 C C . LEU A 1 103 ? -25.026 -2.623 25.251 1.00 88.38 103 LEU A C 1
ATOM 762 O O . LEU A 1 103 ? -25.906 -2.012 24.658 1.00 88.38 103 LEU A O 1
ATOM 766 N N . ILE A 1 104 ? -23.853 -2.920 24.691 1.00 89.88 104 ILE A N 1
ATOM 767 C CA . ILE A 1 104 ? -23.482 -2.530 23.326 1.00 89.88 104 ILE A CA 1
ATOM 768 C C . ILE A 1 104 ? -23.353 -3.789 22.477 1.00 89.88 104 ILE A C 1
ATOM 770 O O . ILE A 1 104 ? -22.567 -4.688 22.789 1.00 89.88 104 ILE A O 1
ATOM 774 N N . ASP A 1 105 ? -24.116 -3.849 21.392 1.00 87.75 105 ASP A N 1
ATOM 775 C CA . ASP A 1 105 ? -24.054 -4.969 20.465 1.00 87.75 105 ASP A CA 1
ATOM 776 C C . ASP A 1 105 ? -22.806 -4.919 19.559 1.00 87.75 105 ASP A C 1
ATOM 778 O O . ASP A 1 105 ? -21.941 -4.046 19.658 1.00 87.75 105 ASP A O 1
ATOM 782 N N . GLY A 1 106 ? -22.686 -5.889 18.649 1.00 85.44 106 GLY A N 1
ATOM 783 C CA . GLY A 1 106 ? -21.564 -5.939 17.712 1.00 85.44 106 GLY A CA 1
ATOM 784 C C . GLY A 1 106 ? -21.482 -4.745 16.757 1.00 85.44 106 GLY A C 1
ATOM 785 O O . GLY A 1 106 ? -20.392 -4.482 16.263 1.00 85.44 106 GLY A O 1
ATOM 786 N N . ASN A 1 107 ? -22.587 -4.035 16.523 1.00 85.56 107 ASN A N 1
ATOM 787 C CA . ASN A 1 107 ? -22.698 -2.901 15.607 1.00 85.56 107 ASN A CA 1
ATOM 788 C C . ASN A 1 107 ? -22.549 -1.545 16.317 1.00 85.56 107 ASN A C 1
ATOM 790 O O . ASN A 1 107 ? -22.478 -0.513 15.652 1.00 85.56 107 ASN A O 1
ATOM 794 N N . GLY A 1 108 ? -22.462 -1.532 17.649 1.00 87.81 108 GLY A N 1
ATOM 795 C CA . GLY A 1 108 ? -22.383 -0.304 18.439 1.00 87.81 108 GLY A CA 1
ATOM 796 C C . GLY A 1 108 ? -23.738 0.244 18.883 1.00 87.81 108 GLY A C 1
ATOM 797 O O . GLY A 1 108 ? -23.797 1.367 19.384 1.00 87.81 108 GLY A O 1
ATOM 798 N N . GLU A 1 109 ? -24.823 -0.511 18.708 1.00 91.56 109 GLU A N 1
ATOM 799 C CA . GLU A 1 109 ? -26.147 -0.113 19.176 1.00 91.56 109 GLU A CA 1
ATOM 800 C C . GLU A 1 109 ? -26.324 -0.430 20.662 1.00 91.56 109 GLU A C 1
ATOM 802 O O . GLU A 1 109 ? -25.922 -1.487 21.153 1.00 91.56 109 GLU A O 1
ATOM 807 N N . TYR A 1 110 ? -26.956 0.500 21.383 1.00 89.94 110 TYR A N 1
ATOM 808 C CA . TYR A 1 110 ? -27.212 0.356 22.812 1.00 89.94 110 TYR A CA 1
ATOM 809 C C . TYR A 1 110 ? -28.551 -0.340 23.093 1.00 89.94 110 TYR A C 1
ATOM 811 O O . TYR A 1 110 ? -29.619 0.168 22.745 1.00 89.94 110 TYR A O 1
ATOM 819 N N . GLY A 1 111 ? -28.504 -1.454 23.819 1.00 89.00 111 GLY A N 1
ATOM 820 C CA . GLY A 1 111 ? -29.659 -2.209 24.295 1.00 89.00 111 GLY A CA 1
ATOM 821 C C . GLY A 1 111 ? -29.919 -2.022 25.791 1.00 89.00 111 GLY A C 1
ATOM 822 O O . GLY A 1 111 ? -29.492 -2.829 26.608 1.00 89.00 111 GLY A O 1
ATOM 823 N N . PHE A 1 112 ? -30.701 -1.010 26.174 1.00 86.69 112 PHE A N 1
ATOM 824 C CA . PHE A 1 112 ? -31.000 -0.726 27.592 1.00 86.69 112 PHE A CA 1
ATOM 825 C C . PHE A 1 112 ? -32.185 -1.508 28.181 1.00 86.69 112 PHE A C 1
ATOM 827 O O . PHE A 1 112 ? -32.597 -1.243 29.308 1.00 86.69 112 PHE A O 1
ATOM 834 N N . ASN A 1 113 ? -32.774 -2.455 27.448 1.00 84.25 113 ASN A N 1
ATOM 835 C CA . ASN A 1 113 ? -34.030 -3.097 27.856 1.00 84.25 113 ASN A CA 1
ATOM 836 C C . ASN A 1 113 ? -33.903 -3.891 29.167 1.00 84.25 113 ASN A C 1
ATOM 838 O O . ASN A 1 113 ? -34.750 -3.743 30.048 1.00 84.25 113 ASN A O 1
ATOM 842 N N . ALA A 1 114 ? -32.838 -4.684 29.321 1.00 77.50 114 ALA A N 1
ATOM 843 C CA . ALA A 1 114 ? -32.601 -5.474 30.532 1.00 77.50 114 ALA A CA 1
ATOM 844 C C . ALA A 1 114 ? -32.338 -4.579 31.755 1.00 77.50 114 ALA A C 1
ATOM 846 O O . ALA A 1 114 ? -32.971 -4.761 32.797 1.00 77.50 114 ALA A O 1
ATOM 847 N N . MET A 1 115 ? -31.493 -3.551 31.590 1.00 82.06 115 MET A N 1
ATOM 848 C CA . MET A 1 115 ? -31.217 -2.543 32.619 1.00 82.06 115 MET A CA 1
ATOM 849 C C . MET A 1 115 ? -32.494 -1.808 33.031 1.00 82.06 115 MET A C 1
ATOM 851 O O . MET A 1 115 ? -32.795 -1.698 34.214 1.00 82.06 115 MET A O 1
ATOM 855 N N . LYS A 1 116 ? -33.288 -1.346 32.060 1.00 86.88 116 LYS A N 1
ATOM 856 C CA . LYS A 1 116 ? -34.555 -0.651 32.304 1.00 86.88 116 LYS A CA 1
ATOM 857 C C . LYS A 1 116 ? -35.528 -1.523 33.095 1.00 86.88 116 LYS A C 1
ATOM 859 O O . LYS A 1 116 ? -36.125 -1.053 34.058 1.00 86.88 116 LYS A O 1
ATOM 864 N N . ALA A 1 117 ? -35.666 -2.790 32.718 1.00 83.88 117 ALA A N 1
ATOM 865 C CA . ALA A 1 117 ? -36.552 -3.715 33.408 1.00 83.88 117 ALA A CA 1
ATOM 866 C C . ALA A 1 117 ? -36.067 -4.031 34.838 1.00 83.88 117 ALA A C 1
ATOM 868 O O . ALA A 1 117 ? -36.883 -4.074 35.754 1.00 83.88 117 ALA A O 1
ATOM 869 N N . ALA A 1 118 ? -34.756 -4.188 35.051 1.00 79.56 118 ALA A N 1
ATOM 870 C CA . ALA A 1 118 ? -34.180 -4.389 36.383 1.00 79.56 118 ALA A CA 1
ATOM 871 C C . ALA A 1 118 ? -34.336 -3.149 37.284 1.00 79.56 118 ALA A C 1
ATOM 873 O O . ALA A 1 118 ? -34.758 -3.269 38.431 1.00 79.56 118 ALA A O 1
ATOM 874 N N . VAL A 1 119 ? -34.080 -1.949 36.751 1.00 86.50 119 VAL A N 1
ATOM 875 C CA . VAL A 1 119 ? -34.264 -0.679 37.474 1.00 86.50 119 VAL A CA 1
ATOM 876 C C . VAL A 1 119 ? -35.730 -0.461 37.850 1.00 86.50 119 VAL A C 1
ATOM 878 O O . VAL A 1 119 ? -36.004 -0.042 38.970 1.00 86.50 119 VAL A O 1
ATOM 881 N N . TYR A 1 120 ? -36.684 -0.783 36.970 1.00 87.88 120 TYR A N 1
ATOM 882 C CA . TYR A 1 120 ? -38.106 -0.693 37.317 1.00 87.88 120 TYR A CA 1
ATOM 883 C C . TYR A 1 120 ? -38.538 -1.719 38.362 1.00 87.88 120 TYR A C 1
ATOM 885 O O . TYR A 1 120 ? -39.291 -1.366 39.267 1.00 87.88 120 TYR A O 1
ATOM 893 N N . ALA A 1 121 ? -38.056 -2.962 38.278 1.00 85.81 121 ALA A N 1
ATOM 894 C CA . ALA A 1 121 ? -38.326 -3.965 39.306 1.00 85.81 121 ALA A CA 1
ATOM 895 C C . ALA A 1 121 ? -37.803 -3.495 40.673 1.00 85.81 121 ALA A C 1
ATOM 897 O O . ALA A 1 121 ? -38.524 -3.535 41.667 1.00 85.81 121 ALA A O 1
ATOM 898 N N . ALA A 1 122 ? -36.583 -2.956 40.709 1.00 87.31 122 ALA A N 1
ATOM 899 C CA . ALA A 1 122 ? -35.988 -2.438 41.931 1.00 87.31 122 ALA A CA 1
ATOM 900 C C . ALA A 1 122 ? -36.722 -1.200 42.470 1.00 87.31 122 ALA A C 1
ATOM 902 O O . ALA A 1 122 ? -36.956 -1.096 43.673 1.00 87.31 122 ALA A O 1
ATOM 903 N N . GLN A 1 123 ? -37.155 -0.297 41.585 1.00 89.00 123 GLN A N 1
ATOM 904 C CA . GLN A 1 123 ? -37.971 0.860 41.951 1.00 89.00 123 GLN A CA 1
ATOM 905 C C . GLN A 1 123 ? -39.302 0.431 42.582 1.00 89.00 123 GLN A C 1
ATOM 907 O O . GLN A 1 123 ? -39.673 0.962 43.627 1.00 89.00 123 GLN A O 1
ATOM 912 N N . ASN A 1 124 ? -39.994 -0.546 41.989 1.00 88.38 124 ASN A N 1
ATOM 913 C CA . ASN A 1 124 ? -41.242 -1.090 42.531 1.00 88.38 124 ASN A CA 1
ATOM 914 C C . ASN A 1 124 ? -41.029 -1.784 43.884 1.00 88.38 124 ASN A C 1
ATOM 916 O O . ASN A 1 124 ? -41.886 -1.700 44.760 1.00 88.38 124 ASN A O 1
ATOM 920 N N . ALA A 1 125 ? -39.876 -2.428 44.066 1.00 88.88 125 ALA A N 1
ATOM 921 C CA . ALA A 1 125 ? -39.474 -3.054 45.321 1.00 88.88 125 ALA A CA 1
ATOM 922 C C . ALA A 1 125 ? -38.953 -2.060 46.379 1.00 88.88 125 ALA A C 1
ATOM 924 O O . ALA A 1 125 ? -38.700 -2.454 47.517 1.00 88.88 125 ALA A O 1
ATOM 925 N N . GLY A 1 126 ? -38.765 -0.783 46.023 1.00 89.69 126 GLY A N 1
ATOM 926 C CA . GLY A 1 126 ? -38.211 0.236 46.914 1.00 89.69 126 GLY A CA 1
ATOM 927 C C . GLY A 1 126 ? -36.736 0.019 47.273 1.00 89.69 126 GLY A C 1
ATOM 928 O O . GLY A 1 126 ? -36.321 0.401 48.365 1.00 89.69 126 GLY A O 1
ATOM 929 N N . THR A 1 127 ? -35.946 -0.601 46.388 1.00 90.12 127 THR A N 1
ATOM 930 C CA . THR A 1 127 ? -34.519 -0.888 46.612 1.00 90.12 127 THR A CA 1
ATOM 931 C C . THR A 1 127 ? -33.613 -0.087 45.675 1.00 90.12 127 THR A C 1
ATOM 933 O O . THR A 1 127 ? -33.981 0.230 44.542 1.00 90.12 127 THR A O 1
ATOM 936 N N 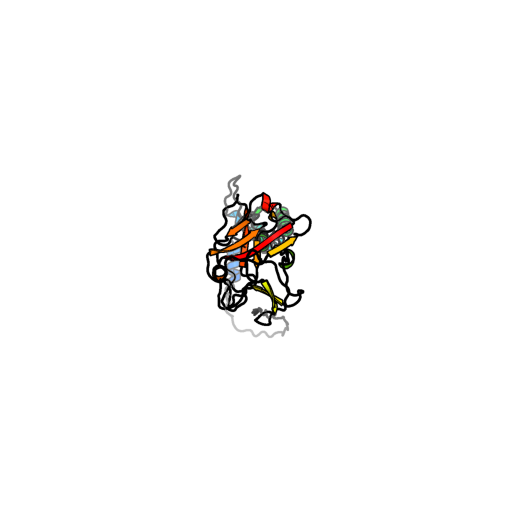. ALA A 1 128 ? -32.419 0.272 46.153 1.00 89.50 128 ALA A N 1
ATOM 937 C CA . ALA A 1 128 ? -31.427 0.982 45.353 1.00 89.50 128 ALA A CA 1
ATOM 938 C C . ALA A 1 128 ? -30.692 0.025 44.400 1.00 89.50 128 ALA A C 1
ATOM 940 O O . ALA A 1 128 ? -30.429 -1.122 44.749 1.00 89.50 128 ALA A O 1
ATOM 941 N N . VAL A 1 129 ? -30.305 0.510 43.219 1.00 89.69 129 VAL A N 1
ATOM 942 C CA . VAL A 1 129 ? -29.534 -0.268 42.235 1.00 89.69 129 VAL A CA 1
ATOM 943 C C . VAL A 1 129 ? -28.175 0.376 42.017 1.00 89.69 129 VAL A C 1
ATOM 945 O O . VAL A 1 129 ? -28.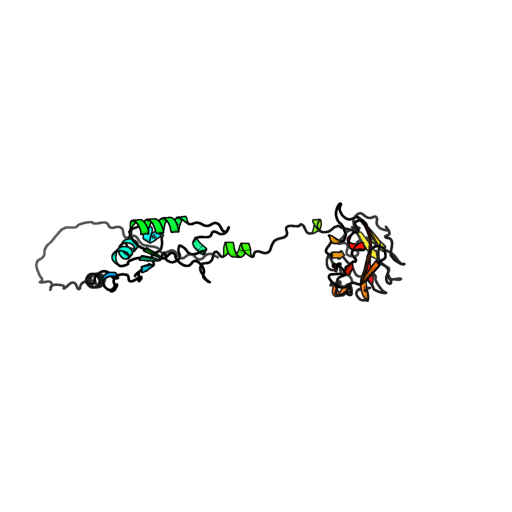085 1.563 41.703 1.00 89.69 129 VAL A O 1
ATOM 948 N N . PHE A 1 130 ? -27.120 -0.420 42.129 1.00 87.56 130 PHE A N 1
ATOM 949 C CA . PHE A 1 130 ? -25.798 -0.072 41.642 1.00 87.56 130 PHE A CA 1
ATOM 950 C C . PHE A 1 130 ? -25.703 -0.431 40.154 1.00 87.56 130 PHE A C 1
ATOM 952 O O . PHE A 1 130 ? -25.848 -1.586 39.764 1.00 87.56 130 PHE A O 1
ATOM 959 N N . GLY A 1 131 ? -25.502 0.581 39.307 1.00 74.88 131 GLY A N 1
ATOM 960 C CA . GLY A 1 131 ? -25.594 0.465 37.845 1.00 74.88 131 GLY A CA 1
ATOM 961 C C . GLY A 1 131 ? -24.412 -0.219 37.148 1.00 74.88 131 GLY A C 1
ATOM 962 O O . GLY A 1 131 ? -24.352 -0.193 35.922 1.00 74.88 131 GLY A O 1
ATOM 963 N N . GLY A 1 132 ? -23.477 -0.810 37.893 1.00 81.19 132 GLY A N 1
ATOM 964 C CA . GLY A 1 132 ? -22.301 -1.465 37.328 1.00 81.19 132 GLY A CA 1
ATOM 965 C C . GLY A 1 132 ? -21.273 -0.496 36.728 1.00 81.19 132 GLY A C 1
ATOM 966 O O . GLY A 1 132 ? -21.291 0.715 36.953 1.00 81.19 132 GLY A O 1
ATOM 967 N N . THR A 1 133 ? -20.310 -1.051 35.990 1.00 85.38 133 THR A N 1
ATOM 968 C CA . THR A 1 133 ? -19.113 -0.317 35.551 1.00 85.38 133 THR A CA 1
ATOM 969 C C . THR A 1 133 ? -19.281 0.304 34.164 1.00 85.38 133 THR A C 1
ATOM 971 O O . THR A 1 133 ? -19.500 -0.416 33.198 1.00 85.38 133 THR A O 1
ATOM 974 N N . LEU A 1 134 ? -19.083 1.623 34.042 1.00 84.88 134 LEU A N 1
ATOM 975 C CA . LEU A 1 134 ? -19.122 2.335 32.752 1.00 84.88 134 LEU A CA 1
ATOM 976 C C . LEU A 1 134 ? -17.846 2.150 31.919 1.00 84.88 134 LEU A C 1
ATOM 978 O O . LEU A 1 134 ? -17.905 2.021 30.701 1.00 84.88 134 LEU A O 1
ATOM 982 N N . CYS A 1 135 ? -16.684 2.149 32.574 1.00 83.44 135 CYS A N 1
ATOM 983 C CA . CYS A 1 135 ? -15.383 2.018 31.928 1.00 83.44 135 CYS A CA 1
ATOM 984 C C . CYS A 1 135 ? -14.491 1.091 32.754 1.00 83.44 135 CYS A C 1
ATOM 986 O O . CYS A 1 135 ? -14.318 1.294 33.954 1.00 83.44 135 CYS A O 1
ATOM 988 N N . SER A 1 136 ? -13.947 0.061 32.111 1.00 85.25 136 SER A N 1
ATOM 989 C CA . SER A 1 136 ? -13.075 -0.934 32.730 1.00 85.25 136 SER A CA 1
ATOM 990 C C . SER A 1 136 ? -12.131 -1.519 31.688 1.00 85.25 136 SER A C 1
ATOM 992 O O . SER A 1 136 ? -12.389 -1.468 30.488 1.00 85.25 136 SER A O 1
ATOM 994 N N . THR A 1 137 ? -11.041 -2.123 32.147 1.00 86.62 137 THR A N 1
ATOM 995 C CA . THR A 1 137 ? -10.167 -2.942 31.300 1.00 86.62 137 THR A CA 1
ATOM 996 C C . THR A 1 137 ? -10.803 -4.286 30.926 1.00 86.62 137 THR A C 1
ATOM 998 O O . THR A 1 137 ? -10.312 -4.967 30.028 1.00 86.62 137 THR A O 1
ATOM 1001 N N . GLN A 1 138 ? -11.899 -4.671 31.588 1.00 85.88 138 GLN A N 1
ATOM 1002 C CA . GLN A 1 138 ? -12.671 -5.890 31.339 1.00 85.88 138 GLN A CA 1
ATOM 1003 C C . GLN A 1 138 ? -14.140 -5.548 31.027 1.00 85.88 138 GLN A C 1
ATOM 1005 O O . GLN A 1 138 ? -14.579 -4.418 31.238 1.00 85.88 138 GLN A O 1
ATOM 1010 N N . GLY A 1 139 ? -14.905 -6.505 30.486 1.00 86.38 139 GLY A N 1
ATOM 1011 C CA . GLY A 1 139 ? -16.340 -6.312 30.209 1.00 86.38 139 GLY A CA 1
ATOM 1012 C C . GLY A 1 139 ? -16.656 -5.271 29.124 1.00 86.38 139 GLY A C 1
ATOM 1013 O O . GLY A 1 139 ? -17.705 -4.634 29.171 1.00 86.38 139 GLY A O 1
ATOM 1014 N N . GLN A 1 140 ? -15.748 -5.071 28.161 1.00 89.25 140 GLN A N 1
ATOM 1015 C CA . GLN A 1 140 ? -15.915 -4.129 27.046 1.00 89.25 140 GLN A CA 1
ATOM 1016 C C . GLN A 1 140 ? -16.568 -4.780 25.815 1.00 89.25 140 GLN A C 1
ATOM 1018 O O . GLN A 1 140 ? -16.433 -5.986 25.595 1.00 89.25 140 GLN A O 1
ATOM 1023 N N . ALA A 1 141 ? -17.218 -3.972 24.970 1.00 91.00 141 ALA A N 1
ATOM 1024 C CA . ALA A 1 141 ? -17.869 -4.396 23.726 1.00 91.00 141 ALA A CA 1
ATOM 1025 C C . ALA A 1 141 ? -16.847 -4.738 22.626 1.00 91.00 141 ALA A C 1
ATOM 1027 O O . ALA A 1 141 ? -16.648 -4.014 21.652 1.00 91.00 141 ALA A O 1
ATOM 1028 N N . ALA A 1 142 ? -16.136 -5.849 22.809 1.00 89.38 142 ALA A N 1
ATOM 1029 C CA . ALA A 1 142 ? -14.932 -6.154 22.045 1.00 89.38 142 ALA A CA 1
ATOM 1030 C C . ALA A 1 142 ? -15.181 -6.385 20.543 1.00 89.38 142 ALA A C 1
ATOM 1032 O O . ALA A 1 142 ? -14.252 -6.240 19.754 1.00 89.38 142 ALA A O 1
ATOM 1033 N N . ALA A 1 143 ? -16.393 -6.772 20.134 1.00 89.12 143 ALA A N 1
ATOM 1034 C CA . ALA A 1 143 ? -16.753 -6.875 18.719 1.00 89.12 143 ALA A CA 1
ATOM 1035 C C . ALA A 1 143 ? -16.829 -5.482 18.075 1.00 89.12 143 ALA A C 1
ATOM 1037 O O . ALA A 1 143 ? -16.105 -5.219 17.117 1.00 89.12 143 ALA A O 1
ATOM 1038 N N . HIS A 1 144 ? -17.606 -4.576 18.671 1.00 90.81 144 HIS A N 1
ATOM 1039 C CA . HIS A 1 144 ? -17.743 -3.195 18.216 1.00 90.81 144 HIS A CA 1
ATOM 1040 C C . HIS A 1 144 ? -16.408 -2.434 18.248 1.00 90.81 144 HIS A C 1
ATOM 1042 O O . HIS A 1 144 ? -15.988 -1.864 17.244 1.00 90.81 144 HIS A O 1
ATOM 1048 N N . LEU A 1 145 ? -15.670 -2.496 19.363 1.00 90.44 145 LEU A N 1
ATOM 1049 C CA . LEU A 1 145 ? -14.376 -1.813 19.482 1.00 90.44 145 LEU A CA 1
ATOM 1050 C C . LEU A 1 145 ? -13.367 -2.285 18.427 1.00 90.44 145 LEU A C 1
ATOM 1052 O O . LEU A 1 145 ? -12.603 -1.476 17.910 1.00 90.44 145 LEU A O 1
ATOM 1056 N N . ARG A 1 146 ? -13.381 -3.578 18.068 1.00 90.31 146 ARG A N 1
ATOM 1057 C CA . ARG A 1 146 ? -12.532 -4.110 16.991 1.00 90.31 146 ARG A CA 1
ATOM 1058 C C . ARG A 1 146 ? -12.963 -3.640 15.607 1.00 90.31 146 ARG A C 1
ATOM 1060 O O . ARG A 1 146 ? -12.094 -3.498 14.758 1.00 90.31 146 ARG A O 1
ATOM 1067 N N . GLN A 1 147 ? -14.251 -3.392 15.375 1.00 88.69 147 GLN A N 1
ATOM 1068 C CA . GLN A 1 147 ? -14.720 -2.799 14.120 1.00 88.69 147 GLN A CA 1
ATOM 1069 C C . GLN A 1 147 ? -14.242 -1.352 13.966 1.00 88.69 147 GLN A C 1
ATOM 1071 O O . GLN A 1 147 ? -13.809 -0.979 12.883 1.00 88.69 147 GLN A O 1
ATOM 1076 N N . LEU A 1 148 ? -14.252 -0.558 15.043 1.00 88.19 148 LEU A N 1
ATOM 1077 C CA . LEU A 1 148 ? -13.794 0.839 15.004 1.00 88.19 148 LEU A CA 1
ATOM 1078 C C . LEU A 1 148 ? -12.308 0.982 14.644 1.00 88.19 148 LEU A C 1
ATOM 1080 O O . LEU A 1 148 ? -11.911 1.985 14.059 1.00 88.19 148 LEU A O 1
ATOM 1084 N N . ILE A 1 149 ? -11.495 -0.017 14.998 1.00 89.00 149 ILE A N 1
ATOM 1085 C CA . ILE A 1 149 ? -10.064 -0.079 14.661 1.00 89.00 149 ILE A CA 1
ATOM 1086 C C . ILE A 1 149 ? -9.772 -1.044 13.507 1.00 89.00 149 ILE A C 1
ATOM 1088 O O . ILE A 1 149 ? -8.604 -1.341 13.242 1.00 89.00 149 ILE A O 1
ATOM 1092 N N . ALA A 1 150 ? -10.806 -1.590 12.860 1.00 84.75 150 ALA A N 1
ATOM 1093 C CA . ALA A 1 150 ? -10.605 -2.499 11.748 1.00 84.75 150 ALA A CA 1
ATOM 1094 C C . ALA A 1 150 ? -9.887 -1.744 10.620 1.00 84.75 150 ALA A C 1
ATOM 1096 O O . ALA A 1 150 ? -10.216 -0.583 10.356 1.00 84.75 150 ALA A O 1
ATOM 1097 N N . PRO A 1 151 ? -8.913 -2.375 9.942 1.00 79.69 151 PRO A N 1
ATOM 1098 C CA . PRO A 1 151 ? -8.290 -1.773 8.778 1.00 79.69 151 PRO A CA 1
ATOM 1099 C C . PRO A 1 151 ? -9.362 -1.352 7.776 1.00 79.69 151 PRO A C 1
ATOM 1101 O O . PRO A 1 151 ? -10.245 -2.142 7.436 1.00 79.69 151 PRO A O 1
ATOM 1104 N N . ILE A 1 152 ? -9.271 -0.115 7.292 1.00 74.25 152 ILE A N 1
ATOM 1105 C CA . ILE A 1 152 ? -10.085 0.333 6.167 1.00 74.25 152 ILE A CA 1
ATOM 1106 C C . ILE A 1 152 ? -9.674 -0.527 4.972 1.00 74.25 152 ILE A C 1
ATOM 1108 O O . ILE A 1 152 ? -8.580 -0.376 4.429 1.00 74.25 152 ILE A O 1
ATOM 1112 N N . ILE A 1 153 ? -10.540 -1.461 4.583 1.00 59.00 153 ILE A N 1
ATOM 1113 C CA . ILE A 1 153 ? -10.380 -2.201 3.336 1.00 59.00 153 ILE A CA 1
ATOM 1114 C C . ILE A 1 153 ? -10.736 -1.212 2.233 1.00 59.00 153 ILE A C 1
ATOM 1116 O O . ILE A 1 153 ? -11.910 -0.910 2.049 1.00 59.00 153 ILE A O 1
ATOM 1120 N N . ILE A 1 154 ? -9.736 -0.675 1.533 1.00 57.16 154 ILE A N 1
ATOM 1121 C CA . ILE A 1 154 ? -9.953 0.096 0.305 1.00 57.16 154 ILE A CA 1
ATOM 1122 C C . ILE A 1 154 ? -10.414 -0.922 -0.751 1.00 57.16 154 ILE A C 1
ATOM 1124 O O . ILE A 1 154 ? -9.599 -1.739 -1.186 1.00 57.16 154 ILE A O 1
ATOM 1128 N N . PRO A 1 155 ? -11.708 -0.961 -1.132 1.00 42.94 155 PRO A N 1
ATOM 1129 C CA . PRO A 1 155 ? -12.201 -1.942 -2.078 1.00 42.94 155 PRO A CA 1
ATOM 1130 C C . PRO A 1 155 ? -11.900 -1.409 -3.475 1.00 42.94 155 PRO A C 1
ATOM 1132 O O . PRO A 1 155 ? -12.687 -0.672 -4.062 1.00 42.94 155 PRO A O 1
ATOM 1135 N N . SER A 1 156 ? -10.736 -1.752 -4.005 1.00 39.22 156 SER A N 1
ATOM 1136 C CA . SER A 1 156 ? -10.422 -1.496 -5.404 1.00 39.22 156 SER A CA 1
ATOM 1137 C C . SER A 1 156 ? -9.733 -2.712 -5.986 1.00 39.22 156 SER A C 1
ATOM 1139 O O . SER A 1 156 ? -8.671 -3.116 -5.517 1.00 39.22 156 SER A O 1
ATOM 1141 N N . ASP A 1 157 ? -10.352 -3.275 -7.017 1.00 42.00 157 ASP A N 1
ATOM 1142 C CA . ASP A 1 157 ? -9.716 -4.212 -7.929 1.00 42.00 157 ASP A CA 1
ATOM 1143 C C . ASP A 1 157 ? -8.377 -3.597 -8.387 1.00 42.00 157 ASP A C 1
ATOM 1145 O O . ASP A 1 157 ? -8.408 -2.511 -8.986 1.00 42.00 157 ASP A O 1
ATOM 1149 N N . PRO A 1 158 ? -7.209 -4.202 -8.090 1.00 46.66 158 PRO A N 1
ATOM 1150 C CA . PRO A 1 158 ? -5.910 -3.616 -8.422 1.00 46.66 158 PRO A CA 1
ATOM 1151 C C . PRO A 1 158 ? -5.793 -3.271 -9.915 1.00 46.66 158 PRO A C 1
ATOM 1153 O O . PRO A 1 158 ? -5.114 -2.311 -10.269 1.00 46.66 158 PRO A O 1
ATOM 1156 N N . LYS A 1 159 ? -6.555 -3.941 -10.794 1.00 43.56 159 LYS A N 1
ATOM 1157 C CA . LYS A 1 159 ? -6.592 -3.644 -12.236 1.00 43.56 159 LYS A CA 1
ATOM 1158 C C . LYS A 1 159 ? -7.324 -2.350 -12.618 1.00 43.56 159 LYS A C 1
ATOM 1160 O O . LYS A 1 159 ? -7.115 -1.848 -13.716 1.00 43.56 159 LYS A O 1
ATOM 1165 N N . THR A 1 160 ? -8.161 -1.777 -11.749 1.00 44.66 160 THR A N 1
ATOM 1166 C CA . THR A 1 160 ? -8.866 -0.505 -12.032 1.00 44.66 160 THR A CA 1
ATOM 1167 C C . THR A 1 160 ? -8.091 0.743 -11.593 1.00 44.66 160 THR A C 1
ATOM 1169 O O . THR A 1 160 ? -8.305 1.818 -12.171 1.00 44.66 160 THR A O 1
ATOM 1172 N N . LEU A 1 161 ? -7.159 0.600 -10.641 1.00 56.56 161 LEU A N 1
ATOM 1173 C CA . LEU A 1 161 ? -6.234 1.658 -10.201 1.00 56.56 161 LEU A CA 1
ATOM 1174 C C . LEU A 1 161 ? -4.972 1.768 -11.064 1.00 56.56 161 LEU A C 1
ATOM 1176 O O . LEU A 1 161 ? -4.310 2.802 -11.042 1.00 56.56 161 LEU A O 1
ATOM 1180 N N . VAL A 1 162 ? -4.655 0.736 -11.844 1.00 65.69 162 VAL A N 1
ATOM 1181 C CA . VAL A 1 162 ? -3.538 0.756 -12.787 1.00 65.69 162 VAL A CA 1
ATOM 1182 C C . VAL A 1 162 ? -4.041 1.273 -14.134 1.00 65.69 162 VAL A C 1
ATOM 1184 O O . VAL A 1 162 ? -4.997 0.752 -14.709 1.00 65.69 162 VAL A O 1
ATOM 1187 N N . THR A 1 163 ? -3.413 2.327 -14.646 1.00 76.19 163 THR A N 1
ATOM 1188 C CA . THR A 1 163 ? -3.549 2.696 -16.059 1.00 76.19 163 THR A CA 1
ATOM 1189 C C . THR A 1 163 ? -2.459 1.948 -16.806 1.00 76.19 163 THR A C 1
ATOM 1191 O O . THR A 1 163 ? -1.282 2.259 -16.644 1.00 76.19 163 THR A O 1
ATOM 1194 N N . MET A 1 164 ? -2.853 0.932 -17.578 1.00 81.75 164 MET A N 1
ATOM 1195 C CA . MET A 1 164 ? -1.917 0.188 -18.412 1.00 81.75 164 MET A CA 1
ATOM 1196 C C . MET A 1 164 ? -1.410 1.111 -19.519 1.00 81.75 164 MET A C 1
ATOM 1198 O O . MET A 1 164 ? -2.196 1.598 -20.330 1.00 81.75 164 MET A O 1
ATOM 1202 N N . VAL A 1 165 ? -0.111 1.394 -19.499 1.00 79.88 165 VAL A N 1
ATOM 1203 C CA . VAL A 1 165 ? 0.528 2.303 -20.458 1.00 79.88 165 VAL A CA 1
ATOM 1204 C C . VAL A 1 165 ? 0.915 1.572 -21.742 1.00 79.88 165 VAL A C 1
ATOM 1206 O O . VAL A 1 165 ? 0.770 2.126 -22.827 1.00 79.88 165 VAL A O 1
ATOM 1209 N N . ALA A 1 166 ? 1.383 0.332 -21.620 1.00 82.75 166 ALA A N 1
ATOM 1210 C CA . ALA A 1 166 ? 1.736 -0.522 -22.742 1.00 82.75 166 ALA A CA 1
ATOM 1211 C C . ALA A 1 166 ? 1.388 -1.972 -22.394 1.00 82.75 166 ALA A C 1
ATOM 1213 O O . ALA A 1 166 ? 1.788 -2.465 -21.340 1.00 82.75 166 ALA A O 1
ATOM 1214 N N . ASP A 1 167 ? 0.628 -2.620 -23.273 1.00 85.94 167 ASP A N 1
ATOM 1215 C CA . ASP A 1 167 ? 0.293 -4.040 -23.218 1.00 85.94 167 ASP A CA 1
ATOM 1216 C C . ASP A 1 167 ? 0.595 -4.627 -24.597 1.00 85.94 167 ASP A C 1
ATOM 1218 O O . ASP A 1 167 ? -0.094 -4.317 -25.568 1.00 85.94 167 ASP A O 1
ATOM 1222 N N . PHE A 1 168 ? 1.671 -5.406 -24.687 1.00 90.50 168 PHE A N 1
ATOM 1223 C CA . PHE A 1 168 ? 2.205 -5.889 -25.963 1.00 90.50 168 PHE A CA 1
ATOM 1224 C C . PHE A 1 168 ? 1.433 -7.096 -26.509 1.00 90.50 168 PHE A C 1
ATOM 1226 O O . PHE A 1 168 ? 1.687 -7.536 -27.627 1.00 90.50 168 PHE A O 1
ATOM 1233 N N . GLU A 1 169 ? 0.486 -7.649 -25.743 1.00 87.56 169 GLU A N 1
ATOM 1234 C CA . GLU A 1 169 ? -0.216 -8.897 -26.067 1.00 87.56 169 GLU A CA 1
ATOM 1235 C C . GLU A 1 169 ? -1.015 -8.823 -27.381 1.00 87.56 169 GLU A C 1
ATOM 1237 O O . GLU A 1 169 ? -1.203 -9.835 -28.056 1.00 87.56 169 GLU A O 1
ATOM 1242 N N . ALA A 1 170 ? -1.472 -7.626 -27.760 1.00 86.25 170 ALA A N 1
ATOM 1243 C CA . ALA A 1 170 ? -2.207 -7.388 -29.002 1.00 86.25 170 ALA A CA 1
ATOM 1244 C C . ALA A 1 170 ? -1.318 -6.935 -30.175 1.00 86.25 170 ALA A C 1
ATOM 1246 O O . ALA A 1 170 ? -1.819 -6.818 -31.296 1.00 86.25 170 ALA A O 1
ATOM 1247 N N . ASP A 1 171 ? -0.033 -6.674 -29.935 1.00 89.44 171 ASP A N 1
ATOM 1248 C CA . ASP A 1 171 ? 0.864 -6.130 -30.948 1.00 89.44 171 ASP A CA 1
ATOM 1249 C C . ASP A 1 171 ? 1.355 -7.205 -31.920 1.00 89.44 171 ASP A C 1
ATOM 1251 O O . ASP A 1 171 ? 1.475 -8.389 -31.591 1.00 89.44 171 ASP A O 1
ATOM 1255 N N . GLU A 1 172 ? 1.685 -6.785 -33.141 1.00 90.62 172 GLU A N 1
ATOM 1256 C CA . GLU A 1 172 ? 2.263 -7.668 -34.149 1.00 90.62 172 GLU A CA 1
ATOM 1257 C C . GLU A 1 172 ? 3.713 -8.032 -33.800 1.00 90.62 172 GLU A C 1
ATOM 1259 O O . GLU A 1 172 ? 4.540 -7.172 -33.489 1.00 90.62 172 GLU A O 1
ATOM 1264 N N . GLN A 1 173 ? 4.049 -9.321 -33.904 1.00 91.62 173 GLN A N 1
ATOM 1265 C CA . GLN A 1 173 ? 5.418 -9.791 -33.705 1.00 91.62 173 GLN A CA 1
ATOM 1266 C C . GLN A 1 173 ? 6.359 -9.157 -34.744 1.00 91.62 173 GLN A C 1
ATOM 1268 O O . GLN A 1 173 ? 6.083 -9.184 -35.942 1.00 91.62 173 GLN A O 1
ATOM 1273 N N . GLY A 1 174 ? 7.489 -8.619 -34.287 1.00 93.75 174 GLY A N 1
ATOM 1274 C CA . GLY A 1 174 ? 8.412 -7.819 -35.094 1.00 93.75 174 GLY A CA 1
ATOM 1275 C C . GLY A 1 174 ? 8.066 -6.327 -35.139 1.00 93.75 174 GLY A C 1
ATOM 1276 O O . GLY A 1 174 ? 8.793 -5.561 -35.766 1.00 93.75 174 GLY A O 1
ATOM 1277 N N . GLY A 1 175 ? 6.987 -5.892 -34.478 1.00 93.38 175 GLY A N 1
ATOM 1278 C CA . GLY A 1 175 ? 6.694 -4.478 -34.264 1.00 93.38 175 GLY A CA 1
ATOM 1279 C C . GLY A 1 175 ? 7.808 -3.782 -33.479 1.00 93.38 175 GLY A C 1
ATOM 1280 O O . GLY A 1 175 ? 8.478 -4.401 -32.654 1.00 93.38 175 GLY A O 1
ATOM 1281 N N . HIS A 1 176 ? 8.013 -2.490 -33.734 1.00 94.06 176 HIS A N 1
ATOM 1282 C CA . HIS A 1 176 ? 9.088 -1.711 -33.120 1.00 94.06 176 HIS A CA 1
ATOM 1283 C C . HIS A 1 176 ? 8.544 -0.576 -32.256 1.00 94.06 176 HIS A C 1
ATOM 1285 O O . HIS A 1 176 ? 7.676 0.184 -32.687 1.00 94.06 176 HIS A O 1
ATOM 1291 N N . TYR A 1 177 ? 9.142 -0.404 -31.080 1.00 94.44 177 TYR A N 1
ATOM 1292 C CA . TYR A 1 177 ? 8.949 0.765 -30.232 1.00 94.44 177 TYR A CA 1
ATOM 1293 C C . TYR A 1 177 ? 10.107 1.745 -30.396 1.00 94.44 177 TYR A C 1
ATOM 1295 O O . TYR A 1 177 ? 11.267 1.360 -30.558 1.00 94.44 177 TYR A O 1
ATOM 1303 N N . ALA A 1 178 ? 9.787 3.038 -30.352 1.00 94.88 178 ALA A N 1
ATOM 1304 C CA . ALA A 1 178 ? 10.806 4.077 -30.362 1.00 94.88 178 ALA A CA 1
ATOM 1305 C C . ALA A 1 178 ? 11.677 3.971 -29.103 1.00 94.88 178 ALA A C 1
ATOM 1307 O O . ALA A 1 178 ? 11.179 3.678 -28.021 1.00 94.88 178 ALA A O 1
ATOM 1308 N N . MET A 1 179 ? 12.965 4.265 -29.237 1.00 95.31 179 MET A N 1
ATOM 1309 C CA . MET A 1 179 ? 13.927 4.262 -28.135 1.00 95.31 179 MET A CA 1
ATOM 1310 C C . MET A 1 179 ? 14.403 5.694 -27.854 1.00 95.31 179 MET A C 1
ATOM 1312 O O . MET A 1 179 ? 14.326 6.563 -28.725 1.00 95.31 179 MET A O 1
ATOM 1316 N N . THR A 1 180 ? 14.878 5.977 -26.639 1.00 95.00 180 THR A N 1
ATOM 1317 C CA . THR A 1 180 ? 15.471 7.286 -26.309 1.00 95.00 180 THR A CA 1
ATOM 1318 C C . THR A 1 180 ? 16.784 7.508 -27.043 1.00 95.00 180 THR A C 1
ATOM 1320 O O . THR A 1 180 ? 17.042 8.623 -27.482 1.00 95.00 180 THR A O 1
ATOM 1323 N N . ASN A 1 181 ? 17.581 6.449 -27.191 1.00 87.88 181 ASN A N 1
ATOM 1324 C CA . ASN A 1 181 ? 18.843 6.412 -27.921 1.00 87.88 181 ASN A CA 1
ATOM 1325 C C . ASN A 1 181 ? 18.908 5.114 -28.753 1.00 87.88 181 ASN A C 1
ATOM 1327 O O . ASN A 1 181 ? 17.890 4.464 -28.954 1.00 87.88 181 ASN A O 1
ATOM 1331 N N . GLY A 1 182 ? 20.083 4.744 -29.272 1.00 81.38 182 GLY A N 1
ATOM 1332 C CA . GLY A 1 182 ? 20.253 3.597 -30.177 1.00 81.38 182 GLY A CA 1
ATOM 1333 C C . GLY A 1 182 ? 19.793 2.228 -29.644 1.00 81.38 182 GLY A C 1
ATOM 1334 O O . GLY A 1 182 ? 19.350 2.096 -28.500 1.00 81.38 182 GLY A O 1
ATOM 1335 N N . ASN A 1 183 ? 19.993 1.209 -30.490 1.00 89.25 183 ASN A N 1
ATOM 1336 C CA . ASN A 1 183 ? 19.524 -0.176 -30.345 1.00 89.25 183 ASN A CA 1
ATOM 1337 C C . ASN A 1 183 ? 18.002 -0.328 -30.561 1.00 89.25 183 ASN A C 1
ATOM 1339 O O . ASN A 1 183 ? 17.419 0.467 -31.298 1.00 89.25 183 ASN A O 1
ATOM 1343 N N . GLN A 1 184 ? 17.377 -1.367 -29.999 1.00 92.94 184 GLN A N 1
ATOM 1344 C CA . GLN A 1 184 ? 16.031 -1.800 -30.361 1.00 92.94 184 GLN A CA 1
ATOM 1345 C C . GLN A 1 184 ? 15.093 -1.994 -29.164 1.00 92.94 184 GLN A C 1
ATOM 1347 O O . GLN A 1 184 ? 15.524 -2.338 -28.062 1.00 92.94 184 GLN A O 1
ATOM 1352 N N . GLY A 1 185 ? 13.800 -1.838 -29.448 1.00 95.50 185 GLY A N 1
ATOM 1353 C CA . GLY A 1 185 ? 12.685 -2.404 -28.697 1.00 95.50 185 GLY A CA 1
ATOM 1354 C C . GLY A 1 185 ? 11.771 -3.117 -29.691 1.00 95.50 185 GLY A C 1
ATOM 1355 O O . GLY A 1 185 ? 11.114 -2.439 -30.482 1.00 95.50 185 GLY A O 1
ATOM 1356 N N . VAL A 1 186 ? 11.773 -4.451 -29.705 1.00 96.25 186 VAL A N 1
ATOM 1357 C CA . VAL A 1 186 ? 11.038 -5.275 -30.683 1.00 96.25 186 VAL A CA 1
ATOM 1358 C C . VAL A 1 186 ? 10.015 -6.144 -29.972 1.00 96.25 186 VAL A C 1
ATOM 1360 O O . VAL A 1 186 ? 10.315 -6.741 -28.944 1.00 96.25 186 VAL A O 1
ATOM 1363 N N . VAL A 1 187 ? 8.805 -6.227 -30.513 1.00 96.19 187 VAL A N 1
ATOM 1364 C CA . VAL A 1 187 ? 7.768 -7.117 -29.988 1.00 96.19 187 VAL A CA 1
ATOM 1365 C C . VAL A 1 187 ? 8.083 -8.554 -30.392 1.00 96.19 187 VAL A C 1
ATOM 1367 O O . VAL A 1 187 ? 8.116 -8.898 -31.574 1.00 96.19 187 VAL A O 1
ATOM 1370 N N . GLU A 1 188 ? 8.292 -9.413 -29.407 1.00 95.25 188 GLU A N 1
ATOM 1371 C CA . GLU A 1 188 ? 8.612 -10.826 -29.583 1.00 95.25 188 GLU A CA 1
ATOM 1372 C C . GLU A 1 188 ? 7.759 -11.695 -28.655 1.00 95.25 188 GLU A C 1
ATOM 1374 O O . GLU A 1 188 ? 7.038 -11.200 -27.793 1.00 95.25 188 GLU A O 1
ATOM 1379 N N . LYS A 1 189 ? 7.810 -13.016 -28.837 1.00 93.44 189 LYS A N 1
ATOM 1380 C CA . LYS A 1 189 ? 7.128 -13.934 -27.919 1.00 93.44 189 LYS A CA 1
ATOM 1381 C C . LYS A 1 189 ? 7.858 -13.985 -26.587 1.00 93.44 189 LYS A C 1
ATOM 1383 O O . LYS A 1 189 ? 9.086 -13.954 -26.564 1.00 93.44 189 LYS A O 1
ATOM 1388 N N . ASP A 1 190 ? 7.106 -14.158 -25.503 1.00 90.12 190 ASP A N 1
ATOM 1389 C CA . ASP A 1 190 ? 7.686 -14.393 -24.181 1.00 90.12 190 ASP A CA 1
ATOM 1390 C C . ASP A 1 190 ? 8.726 -15.532 -24.244 1.00 90.12 190 ASP A C 1
ATOM 1392 O O . ASP A 1 190 ? 8.371 -16.654 -24.631 1.00 90.12 190 ASP A O 1
ATOM 1396 N N . PRO A 1 191 ? 9.984 -15.295 -23.823 1.00 86.69 191 PRO A N 1
ATOM 1397 C CA . PRO A 1 191 ? 11.036 -16.311 -23.844 1.00 86.69 191 PRO A CA 1
ATOM 1398 C C . PRO A 1 191 ? 10.701 -17.547 -22.995 1.00 86.69 191 PRO A C 1
ATOM 1400 O O . PRO A 1 191 ? 11.256 -18.623 -23.216 1.00 86.69 191 PRO A O 1
ATOM 1403 N N . THR A 1 192 ? 9.786 -17.423 -22.029 1.00 86.25 192 THR A N 1
ATOM 1404 C CA . THR A 1 192 ? 9.327 -18.533 -21.180 1.00 86.25 192 THR A CA 1
ATOM 1405 C C . THR A 1 192 ? 8.043 -19.203 -21.673 1.00 86.25 192 THR A C 1
ATOM 1407 O O . THR A 1 192 ? 7.646 -20.231 -21.119 1.00 86.25 192 THR A O 1
ATOM 1410 N N . GLY A 1 193 ? 7.389 -18.636 -22.694 1.00 82.94 193 GLY A N 1
ATOM 1411 C CA . GLY A 1 193 ? 6.118 -19.112 -23.244 1.00 82.94 193 GLY A CA 1
ATOM 1412 C C . GLY A 1 193 ? 4.936 -19.072 -22.268 1.00 82.94 193 GLY A C 1
ATOM 1413 O O . GLY A 1 193 ? 3.987 -19.835 -22.446 1.00 82.94 193 GLY A O 1
ATOM 1414 N N . LYS A 1 194 ? 5.002 -18.254 -21.208 1.00 76.38 194 LYS A N 1
ATOM 1415 C CA . LYS A 1 194 ? 3.950 -18.132 -20.183 1.00 76.38 194 LYS A CA 1
ATOM 1416 C C . LYS A 1 194 ? 2.978 -16.984 -20.471 1.00 76.38 194 LYS A C 1
ATOM 1418 O O . LYS A 1 194 ? 1.808 -17.092 -20.115 1.00 76.38 194 LYS A O 1
ATOM 1423 N N . SER A 1 195 ? 3.467 -15.919 -21.094 1.00 78.62 195 SER A N 1
ATOM 1424 C CA . SER A 1 195 ? 2.722 -14.795 -21.674 1.00 78.62 195 SER A CA 1
ATOM 1425 C C . SER A 1 195 ? 2.672 -14.917 -23.202 1.00 78.62 195 SER A C 1
ATOM 1427 O O . SER A 1 195 ?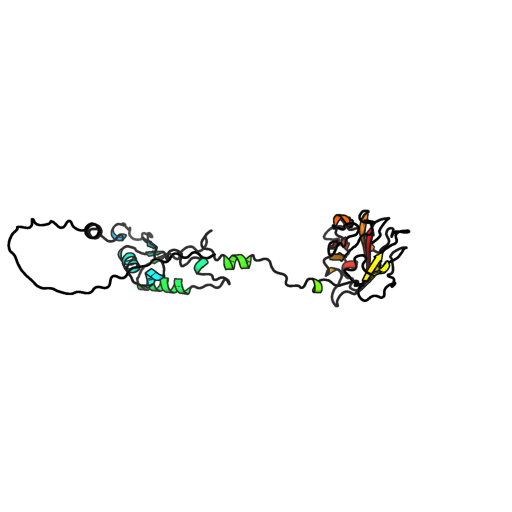 3.310 -15.810 -23.767 1.00 78.62 195 SER A O 1
ATOM 1429 N N . GLY A 1 196 ? 1.904 -14.062 -23.882 1.00 87.19 196 GLY A N 1
ATOM 1430 C CA . GLY A 1 196 ? 1.908 -14.021 -25.342 1.00 87.19 196 GLY A CA 1
ATOM 1431 C C . GLY A 1 196 ? 3.096 -13.210 -25.846 1.00 87.19 196 GLY A C 1
ATOM 1432 O O . GLY A 1 196 ? 4.192 -13.756 -26.009 1.00 87.19 196 GLY A O 1
ATOM 1433 N N . ASN A 1 197 ? 2.881 -11.922 -26.087 1.00 91.94 197 ASN A N 1
ATOM 1434 C CA . ASN A 1 197 ? 3.888 -11.026 -26.656 1.00 91.94 197 ASN A CA 1
ATOM 1435 C C . ASN A 1 197 ? 4.484 -10.083 -25.601 1.00 91.94 197 ASN A C 1
ATOM 1437 O O . ASN A 1 197 ? 3.810 -9.644 -24.672 1.00 91.94 197 ASN A O 1
ATOM 1441 N N . VAL A 1 198 ? 5.770 -9.774 -25.752 1.00 94.62 198 VAL A N 1
ATOM 1442 C CA . VAL A 1 198 ? 6.563 -8.924 -24.857 1.00 94.62 198 VAL A CA 1
ATOM 1443 C C . VAL A 1 198 ? 7.487 -8.019 -25.665 1.00 94.62 198 VAL A C 1
ATOM 1445 O O . VAL A 1 198 ? 7.785 -8.301 -26.824 1.00 94.62 198 VAL A O 1
ATOM 1448 N N . LEU A 1 199 ? 7.970 -6.940 -25.053 1.00 95.75 199 LEU A N 1
ATOM 1449 C CA . LEU A 1 199 ? 8.955 -6.057 -25.669 1.00 95.75 199 LEU A CA 1
ATOM 1450 C C . LEU A 1 199 ? 10.376 -6.494 -25.302 1.00 95.75 199 LEU A C 1
ATOM 1452 O O . LEU A 1 199 ? 10.785 -6.351 -24.154 1.00 95.75 199 LEU A O 1
ATOM 1456 N N . HIS A 1 200 ? 11.122 -6.974 -26.290 1.00 96.12 200 HIS A N 1
ATOM 1457 C CA . HIS A 1 200 ? 12.537 -7.306 -26.187 1.00 96.12 200 HIS A CA 1
ATOM 1458 C C . HIS A 1 200 ? 13.386 -6.049 -26.397 1.00 96.12 200 HIS A C 1
ATOM 1460 O O . HIS A 1 200 ? 13.299 -5.386 -27.434 1.00 96.12 200 HIS A O 1
ATOM 1466 N N . VAL A 1 201 ? 14.210 -5.713 -25.408 1.00 95.75 201 VAL A N 1
ATOM 1467 C CA . VAL A 1 201 ? 15.038 -4.509 -25.385 1.00 95.75 201 VAL A CA 1
ATOM 1468 C C . VAL A 1 201 ? 16.515 -4.881 -25.446 1.00 95.75 201 VAL A C 1
ATOM 1470 O O . VAL A 1 201 ? 17.058 -5.482 -24.521 1.00 95.75 201 VAL A O 1
ATOM 1473 N N . GLY A 1 202 ? 17.193 -4.441 -26.507 1.00 94.12 202 GLY A N 1
ATOM 1474 C CA . GLY A 1 202 ? 18.599 -4.758 -26.767 1.00 94.12 202 GLY A CA 1
ATOM 1475 C C . GLY A 1 202 ? 18.812 -6.064 -27.541 1.00 94.12 202 GLY A C 1
ATOM 1476 O O . GLY A 1 202 ? 17.869 -6.666 -28.050 1.00 94.12 202 GLY A O 1
ATOM 1477 N N . THR A 1 203 ? 20.075 -6.477 -27.675 1.00 92.88 203 THR A N 1
ATOM 1478 C CA . THR A 1 203 ? 20.492 -7.742 -28.306 1.00 92.88 203 THR A CA 1
ATOM 1479 C C . THR A 1 203 ? 21.708 -8.320 -27.579 1.00 92.88 203 THR A C 1
ATOM 1481 O O . THR A 1 203 ? 22.357 -7.620 -26.804 1.00 92.88 203 THR A O 1
ATOM 1484 N N . ALA A 1 204 ? 22.067 -9.573 -27.870 1.00 89.62 204 ALA A N 1
ATOM 1485 C CA . ALA A 1 204 ? 23.274 -10.193 -27.320 1.00 89.62 204 ALA A CA 1
ATOM 1486 C C . ALA A 1 204 ? 24.587 -9.552 -27.824 1.00 89.62 204 ALA A C 1
ATOM 1488 O O . ALA A 1 204 ? 25.583 -9.564 -27.102 1.00 89.62 204 ALA A O 1
ATOM 1489 N N . ASP A 1 205 ? 24.586 -8.996 -29.043 1.00 89.81 205 ASP A N 1
ATOM 1490 C CA . ASP A 1 205 ? 25.785 -8.441 -29.692 1.00 89.81 205 ASP A CA 1
ATOM 1491 C C . ASP A 1 205 ? 25.967 -6.938 -29.426 1.00 89.81 205 ASP A C 1
ATOM 1493 O O . ASP A 1 205 ? 27.091 -6.437 -29.354 1.00 89.81 205 ASP A O 1
ATOM 1497 N N . ASP A 1 206 ? 24.866 -6.211 -29.246 1.00 91.06 206 ASP A N 1
ATOM 1498 C CA . ASP A 1 206 ? 24.858 -4.821 -28.806 1.00 91.06 206 ASP A CA 1
ATOM 1499 C C . ASP A 1 206 ? 23.761 -4.636 -27.762 1.00 91.06 206 ASP A C 1
ATOM 1501 O O . ASP A 1 206 ? 22.585 -4.891 -28.027 1.00 91.06 206 ASP A O 1
ATOM 1505 N N . PHE A 1 207 ? 24.149 -4.204 -26.564 1.00 93.31 207 PHE A N 1
ATOM 1506 C CA . PHE A 1 207 ? 23.238 -3.956 -25.449 1.00 93.31 207 PHE A CA 1
ATOM 1507 C C . PHE A 1 207 ? 22.671 -2.538 -25.487 1.00 93.31 207 PHE A C 1
ATOM 1509 O O . PHE A 1 207 ? 23.275 -1.616 -26.044 1.00 93.31 207 PHE A O 1
ATOM 1516 N N . CYS A 1 208 ? 21.532 -2.322 -24.832 1.00 94.12 208 CYS A N 1
ATOM 1517 C CA . CYS A 1 208 ? 21.046 -0.973 -24.581 1.00 94.12 208 CYS A CA 1
ATOM 1518 C C . CYS A 1 208 ? 21.952 -0.288 -23.546 1.00 94.12 208 CYS A C 1
ATOM 1520 O O . CYS A 1 208 ? 22.053 -0.705 -22.392 1.00 94.12 208 CYS A O 1
ATOM 1522 N N . LYS A 1 209 ? 22.625 0.784 -23.976 1.00 95.00 209 LYS A N 1
ATOM 1523 C CA . LYS A 1 209 ? 23.532 1.604 -23.160 1.00 95.00 209 LYS A CA 1
ATOM 1524 C C . LYS A 1 209 ? 22.846 2.918 -22.832 1.00 95.00 209 LYS A C 1
ATOM 1526 O O . LYS A 1 209 ? 22.888 3.836 -23.645 1.00 95.00 209 LYS A O 1
ATOM 1531 N N . TYR A 1 210 ? 22.203 3.002 -21.668 1.00 94.56 210 TYR A N 1
ATOM 1532 C CA . TYR A 1 210 ? 21.396 4.177 -21.299 1.00 94.56 210 TYR A CA 1
ATOM 1533 C C . TYR A 1 210 ? 20.395 4.566 -22.411 1.00 94.56 210 TYR A C 1
ATOM 1535 O O . TYR A 1 210 ? 20.271 5.727 -22.809 1.00 94.56 210 TYR A O 1
ATOM 1543 N N . SER A 1 211 ? 19.724 3.546 -22.953 1.00 95.31 211 SER A N 1
ATOM 1544 C CA . SER A 1 211 ? 18.697 3.660 -23.987 1.00 95.31 211 SER A CA 1
ATOM 1545 C C . SER A 1 211 ? 17.437 2.957 -23.505 1.00 95.31 211 SER A C 1
ATOM 1547 O O . SER A 1 211 ? 17.521 1.836 -23.005 1.00 95.31 211 SER A O 1
ATOM 1549 N N . TYR A 1 212 ? 16.293 3.630 -23.614 1.00 96.50 212 TYR A N 1
ATOM 1550 C CA . TYR A 1 212 ? 15.031 3.228 -22.998 1.00 96.50 212 TYR A CA 1
ATOM 1551 C C . TYR A 1 212 ? 13.901 3.214 -24.023 1.00 96.50 212 TYR A C 1
ATOM 1553 O O . TYR A 1 212 ? 13.822 4.153 -24.818 1.00 96.50 212 TYR A O 1
ATOM 1561 N N . PRO A 1 213 ? 13.008 2.211 -24.009 1.00 96.12 213 PRO A N 1
ATOM 1562 C CA . PRO A 1 213 ? 11.808 2.247 -24.830 1.00 96.12 213 PRO A CA 1
ATOM 1563 C C . PRO A 1 213 ? 10.922 3.425 -24.428 1.00 96.12 213 PRO A C 1
ATOM 1565 O O . PRO A 1 213 ? 10.788 3.749 -23.245 1.00 96.12 213 PRO A O 1
ATOM 1568 N N . LYS A 1 214 ? 10.349 4.080 -25.436 1.00 95.62 214 LYS A N 1
ATOM 1569 C CA . LYS A 1 214 ? 9.470 5.238 -25.324 1.00 95.62 214 LYS A CA 1
ATOM 1570 C C . LYS A 1 214 ? 8.020 4.834 -25.563 1.00 95.62 214 LYS A C 1
ATOM 1572 O O . LYS A 1 214 ? 7.704 4.141 -26.528 1.00 95.62 214 LYS A O 1
ATOM 1577 N N . PHE A 1 215 ? 7.140 5.383 -24.743 1.00 95.00 215 PHE A N 1
ATOM 1578 C CA . PHE A 1 215 ? 5.705 5.170 -24.767 1.00 95.00 215 PHE A CA 1
ATOM 1579 C C . PHE A 1 215 ? 5.006 6.521 -24.735 1.00 95.00 215 PHE A C 1
ATOM 1581 O O . PHE A 1 215 ? 5.311 7.366 -23.892 1.00 95.00 215 PHE A O 1
ATOM 1588 N N . HIS A 1 216 ? 4.060 6.724 -25.643 1.00 94.56 216 HIS A N 1
ATOM 1589 C CA . HIS A 1 216 ? 3.192 7.887 -25.585 1.00 94.56 216 HIS A CA 1
ATOM 1590 C C . HIS A 1 216 ? 2.016 7.582 -24.656 1.00 94.56 216 HIS A C 1
ATOM 1592 O O . HIS A 1 216 ? 1.238 6.664 -24.914 1.00 94.56 216 HIS A O 1
ATOM 1598 N N . VAL A 1 217 ? 1.906 8.321 -23.557 1.00 94.00 217 VAL A N 1
ATOM 1599 C CA . VAL A 1 217 ? 0.937 8.067 -22.490 1.00 94.00 217 VAL A CA 1
ATOM 1600 C C . VAL A 1 217 ? -0.172 9.095 -22.550 1.00 94.00 217 VAL A C 1
ATOM 1602 O O . VAL A 1 217 ? 0.090 10.291 -22.462 1.00 94.00 217 VAL A O 1
ATOM 1605 N N . ARG A 1 218 ? -1.421 8.626 -22.591 1.00 92.00 218 ARG A N 1
ATOM 1606 C CA . ARG A 1 218 ? -2.611 9.447 -22.360 1.00 92.00 218 ARG A CA 1
ATOM 1607 C C . ARG A 1 218 ? -3.364 8.915 -21.145 1.00 92.00 218 ARG A C 1
ATOM 1609 O O . ARG A 1 218 ? -3.860 7.790 -21.155 1.00 92.00 218 ARG A O 1
ATOM 1616 N N . LEU A 1 219 ? -3.436 9.720 -20.089 1.00 90.69 219 LEU A N 1
ATOM 1617 C CA . LEU A 1 219 ? -4.109 9.351 -18.846 1.00 90.69 219 LEU A CA 1
ATOM 1618 C C . LEU A 1 219 ? -5.636 9.380 -19.011 1.00 90.69 219 LEU A C 1
ATOM 1620 O O . LEU A 1 219 ? -6.184 9.992 -19.931 1.00 90.69 219 LEU A O 1
ATOM 1624 N N . LYS A 1 220 ? -6.342 8.715 -18.086 1.00 87.75 220 LYS A N 1
ATOM 1625 C CA . LYS A 1 220 ? -7.813 8.724 -18.044 1.00 87.75 220 LYS A CA 1
ATOM 1626 C C . LYS A 1 220 ? -8.352 10.170 -17.980 1.00 87.75 220 LYS A C 1
ATOM 1628 O O . LYS A 1 220 ? -7.728 11.018 -17.338 1.00 87.75 220 LYS A O 1
ATOM 1633 N N . PRO A 1 221 ? -9.516 10.468 -18.591 1.00 87.25 221 PRO A N 1
ATOM 1634 C CA . PRO A 1 221 ? -10.091 11.812 -18.577 1.00 87.25 221 PRO A CA 1
ATOM 1635 C C . PRO A 1 221 ? -10.203 12.397 -17.165 1.00 87.25 221 PRO A C 1
ATOM 1637 O O . PRO A 1 221 ? -10.670 11.728 -16.244 1.00 87.25 221 PRO A O 1
ATOM 1640 N N . GLY A 1 222 ? -9.780 13.653 -17.004 1.00 88.06 222 GLY A N 1
ATOM 1641 C CA . GLY A 1 222 ? -9.799 14.352 -15.716 1.00 88.06 222 GLY A CA 1
ATOM 1642 C C . GLY A 1 222 ? -8.706 13.926 -14.731 1.00 88.06 222 GLY A C 1
ATOM 1643 O O . GLY A 1 222 ? -8.753 14.365 -13.587 1.00 88.06 222 GLY A O 1
ATOM 1644 N N . LYS A 1 223 ? -7.747 13.089 -15.153 1.00 90.62 223 LYS A N 1
ATOM 1645 C CA . LYS A 1 223 ? -6.569 12.717 -14.362 1.00 90.62 223 LYS A CA 1
ATOM 1646 C C . LYS A 1 223 ? -5.304 13.395 -14.871 1.00 90.62 223 LYS A C 1
ATOM 1648 O O . LYS A 1 223 ? -5.133 13.569 -16.078 1.00 90.62 223 LYS A O 1
ATOM 1653 N N . THR A 1 224 ? -4.410 13.727 -13.950 1.00 94.50 224 THR A N 1
ATOM 1654 C CA . THR A 1 224 ? -3.046 14.182 -14.242 1.00 94.50 224 THR A CA 1
ATOM 1655 C C . THR A 1 224 ? -2.028 13.250 -13.596 1.00 94.50 224 THR A C 1
ATOM 1657 O O . THR A 1 224 ? -2.391 12.380 -12.808 1.00 94.50 224 THR A O 1
ATOM 1660 N N . LEU A 1 225 ? -0.744 13.409 -13.917 1.00 92.75 225 LEU A N 1
ATOM 1661 C CA . LEU A 1 225 ? 0.331 12.597 -13.348 1.00 92.75 225 LEU A CA 1
ATOM 1662 C C . LEU A 1 225 ? 0.363 12.653 -11.808 1.00 92.75 225 LEU A C 1
ATOM 1664 O O . LEU A 1 225 ? 0.692 11.656 -11.178 1.00 92.75 225 LEU A O 1
ATOM 1668 N N . ALA A 1 226 ? -0.051 13.773 -11.207 1.00 92.19 226 ALA A N 1
ATOM 1669 C CA . ALA A 1 226 ? -0.192 13.929 -9.757 1.00 92.19 226 ALA A CA 1
ATOM 1670 C C . ALA A 1 226 ? -1.182 12.942 -9.110 1.00 92.19 226 ALA A C 1
ATOM 1672 O O . ALA A 1 226 ? -1.055 12.639 -7.928 1.00 92.19 226 ALA A O 1
ATOM 1673 N N . ASP A 1 227 ? -2.171 12.446 -9.862 1.00 90.56 227 ASP A N 1
ATOM 1674 C CA . ASP A 1 227 ? -3.141 11.466 -9.360 1.00 90.56 227 ASP A CA 1
ATOM 1675 C C . ASP A 1 227 ? -2.558 10.044 -9.252 1.00 90.56 227 ASP A C 1
ATOM 1677 O O . ASP A 1 227 ? -3.221 9.149 -8.723 1.00 90.56 227 ASP A O 1
ATOM 1681 N N . TYR A 1 228 ? -1.354 9.806 -9.783 1.00 90.50 228 TYR A N 1
ATOM 1682 C CA . TYR A 1 228 ? -0.719 8.491 -9.833 1.00 90.50 228 TYR A CA 1
ATOM 1683 C C . TYR A 1 228 ? 0.402 8.400 -8.799 1.00 90.50 228 TYR A C 1
ATOM 1685 O O . TYR A 1 228 ? 1.338 9.194 -8.803 1.00 90.50 228 TYR A O 1
ATOM 1693 N N . GLY A 1 229 ? 0.323 7.396 -7.923 1.00 90.31 229 GLY A N 1
ATOM 1694 C CA . GLY A 1 229 ? 1.283 7.225 -6.828 1.00 90.31 229 GLY A CA 1
ATOM 1695 C C . GLY A 1 229 ? 2.581 6.511 -7.214 1.00 90.31 229 GLY A C 1
ATOM 1696 O O . GLY A 1 229 ? 3.575 6.628 -6.498 1.00 90.31 229 GLY A O 1
ATOM 1697 N N . SER A 1 230 ? 2.602 5.750 -8.310 1.00 92.44 230 SER A N 1
ATOM 1698 C CA . SER A 1 230 ? 3.794 5.013 -8.733 1.00 92.44 230 SER A CA 1
ATOM 1699 C C . SER A 1 230 ? 3.746 4.549 -10.189 1.00 92.44 230 SER A C 1
ATOM 1701 O O . SER A 1 230 ? 2.696 4.558 -10.833 1.00 92.44 230 SER A O 1
ATOM 1703 N N . ILE A 1 231 ? 4.907 4.127 -10.695 1.00 93.06 231 ILE A N 1
ATOM 1704 C CA . ILE A 1 231 ? 5.077 3.443 -11.980 1.00 93.06 231 ILE A CA 1
ATOM 1705 C C . ILE A 1 231 ? 5.505 2.008 -11.691 1.00 93.06 231 ILE A C 1
ATOM 1707 O O . ILE A 1 231 ? 6.498 1.793 -10.995 1.00 93.06 231 ILE A O 1
ATOM 1711 N N . ALA A 1 232 ? 4.781 1.039 -12.244 1.00 91.69 232 ALA A N 1
ATOM 1712 C CA . ALA A 1 232 ? 5.124 -0.373 -12.148 1.00 91.69 232 ALA A CA 1
ATOM 1713 C C . ALA A 1 232 ? 5.565 -0.921 -13.510 1.00 91.69 232 ALA A C 1
ATOM 1715 O O . ALA A 1 232 ? 5.034 -0.504 -14.541 1.00 91.69 232 ALA A O 1
ATOM 1716 N N . LEU A 1 233 ? 6.516 -1.856 -13.511 1.00 90.62 233 LEU A N 1
ATOM 1717 C CA . LEU A 1 233 ? 6.854 -2.642 -14.694 1.00 90.62 233 LEU A CA 1
ATOM 1718 C C . LEU A 1 233 ? 7.212 -4.086 -14.347 1.00 90.62 233 LEU A C 1
ATOM 1720 O O . LEU A 1 233 ? 7.829 -4.372 -13.316 1.00 90.62 233 LEU A O 1
ATOM 1724 N N . ASP A 1 234 ? 6.882 -4.965 -15.283 1.00 92.12 234 ASP A N 1
ATOM 1725 C CA . ASP A 1 234 ? 7.396 -6.323 -15.336 1.00 92.12 234 ASP A CA 1
ATOM 1726 C C . ASP A 1 234 ? 8.712 -6.326 -16.111 1.00 92.12 234 ASP A C 1
ATOM 1728 O O . ASP A 1 234 ? 8.833 -5.672 -17.147 1.00 92.12 234 ASP A O 1
ATOM 1732 N N . MET A 1 235 ? 9.701 -7.078 -15.632 1.00 93.62 235 MET A N 1
ATOM 1733 C CA . MET A 1 235 ? 10.991 -7.184 -16.313 1.00 93.62 235 MET A CA 1
ATOM 1734 C C . MET A 1 235 ? 11.514 -8.614 -16.281 1.00 93.62 235 MET A C 1
ATOM 1736 O O . MET A 1 235 ? 11.551 -9.251 -15.227 1.00 93.62 235 MET A O 1
ATOM 1740 N N . PHE A 1 236 ? 11.948 -9.097 -17.438 1.00 94.94 236 PHE A N 1
ATOM 1741 C CA . PHE A 1 236 ? 12.803 -10.265 -17.584 1.00 94.94 236 PHE A CA 1
ATOM 1742 C C . PHE A 1 236 ? 14.205 -9.747 -17.904 1.00 94.94 236 PHE A C 1
ATOM 1744 O O . PHE A 1 236 ? 14.337 -8.790 -18.648 1.00 94.94 236 PHE A O 1
ATOM 1751 N N . LEU A 1 237 ? 15.253 -10.298 -17.296 1.00 95.50 237 LEU A N 1
ATOM 1752 C CA . LEU A 1 237 ? 16.628 -9.889 -17.598 1.00 95.50 237 LEU A CA 1
ATOM 1753 C C . LEU A 1 237 ? 17.355 -11.051 -18.247 1.00 95.50 237 LEU A C 1
ATOM 1755 O O . LEU A 1 237 ? 17.555 -12.079 -17.595 1.00 95.50 237 LEU A O 1
ATOM 1759 N N . ILE A 1 238 ? 17.787 -10.878 -19.491 1.00 95.44 238 ILE A N 1
ATOM 1760 C CA . ILE A 1 238 ? 18.508 -11.917 -20.223 1.00 95.44 238 ILE A CA 1
ATOM 1761 C C . ILE A 1 238 ? 19.928 -11.985 -19.660 1.00 95.44 238 ILE A C 1
ATOM 1763 O O . ILE A 1 238 ? 20.651 -10.994 -19.626 1.00 95.44 238 ILE A O 1
ATOM 1767 N N . ASP A 1 239 ? 20.298 -13.137 -19.101 1.00 94.19 239 ASP A N 1
ATOM 1768 C CA . ASP A 1 239 ? 21.587 -13.376 -18.436 1.00 94.19 239 ASP A CA 1
ATOM 1769 C C . ASP A 1 239 ? 21.959 -12.343 -17.350 1.00 94.19 239 ASP A C 1
ATOM 1771 O O . ASP A 1 239 ? 23.133 -12.119 -17.049 1.00 94.19 239 ASP A O 1
ATOM 1775 N N . GLY A 1 240 ? 20.955 -11.706 -16.734 1.00 93.06 240 GLY A N 1
ATOM 1776 C CA . GLY A 1 240 ? 21.154 -10.694 -15.687 1.00 93.06 240 GLY A CA 1
ATOM 1777 C C . GLY A 1 240 ? 21.716 -9.361 -16.198 1.00 93.06 240 GLY A C 1
ATOM 1778 O O . GLY A 1 240 ? 22.171 -8.528 -15.410 1.00 93.06 240 GLY A O 1
ATOM 1779 N N . ARG A 1 241 ? 21.696 -9.130 -17.511 1.00 95.06 241 ARG A N 1
ATOM 1780 C CA . ARG A 1 241 ? 22.257 -7.943 -18.161 1.00 95.06 241 ARG A CA 1
ATOM 1781 C C . ARG A 1 241 ? 21.443 -6.689 -17.850 1.00 95.06 241 ARG A C 1
ATOM 1783 O O . ARG A 1 241 ? 20.264 -6.574 -18.167 1.00 95.06 241 ARG A O 1
ATOM 1790 N N . GLY A 1 242 ? 22.075 -5.734 -17.171 1.00 93.25 242 GLY A N 1
ATOM 1791 C CA . GLY A 1 242 ? 21.407 -4.539 -16.652 1.00 93.25 242 GLY A CA 1
ATOM 1792 C C . GLY A 1 242 ? 20.768 -4.722 -15.275 1.00 93.25 242 GLY A C 1
ATOM 1793 O O . GLY A 1 242 ? 20.111 -3.802 -14.792 1.00 93.25 242 GLY A O 1
ATOM 1794 N N . GLN A 1 243 ? 20.999 -5.855 -14.603 1.00 93.56 243 GLN A N 1
ATOM 1795 C CA . GLN A 1 243 ? 20.611 -6.059 -13.203 1.00 93.56 243 GLN A CA 1
ATOM 1796 C C . GLN A 1 243 ? 21.274 -5.038 -12.263 1.00 93.56 243 GLN A C 1
ATOM 1798 O O . GLN A 1 243 ? 20.671 -4.603 -11.274 1.00 93.56 243 GLN A O 1
ATOM 1803 N N . TRP A 1 244 ? 22.497 -4.635 -12.616 1.00 92.06 244 TRP A N 1
ATOM 1804 C CA . TRP A 1 244 ? 23.308 -3.631 -11.940 1.00 92.06 244 TRP A CA 1
ATOM 1805 C C . TRP A 1 244 ? 23.577 -2.437 -12.857 1.00 92.06 244 TRP A C 1
ATOM 1807 O O . TRP A 1 244 ? 23.517 -2.527 -14.086 1.00 92.06 244 TRP A O 1
ATOM 1817 N N . GLY A 1 245 ? 23.876 -1.300 -12.239 1.00 89.94 245 GLY A N 1
ATOM 1818 C CA . GLY A 1 245 ? 24.115 -0.044 -12.933 1.00 89.94 245 GLY A CA 1
ATOM 1819 C C . GLY A 1 245 ? 23.833 1.134 -12.017 1.00 89.94 245 GLY A C 1
ATOM 1820 O O . GLY A 1 245 ? 23.856 1.015 -10.793 1.00 89.94 245 GLY A O 1
ATOM 1821 N N . SER A 1 246 ? 23.520 2.277 -12.613 1.00 92.44 246 SER A N 1
ATOM 1822 C CA . SER A 1 246 ? 23.252 3.513 -11.883 1.00 92.44 246 SER A CA 1
ATOM 1823 C C . SER A 1 246 ? 21.797 3.663 -11.426 1.00 92.44 246 SER A C 1
ATOM 1825 O O . SER A 1 246 ? 21.428 4.759 -11.018 1.00 92.44 246 SER A O 1
ATOM 1827 N N . GLY A 1 247 ? 20.988 2.602 -11.495 1.00 94.44 247 GLY A N 1
ATOM 1828 C CA . GLY A 1 247 ? 19.578 2.592 -11.096 1.00 94.44 247 GLY A CA 1
ATOM 1829 C C . GLY A 1 247 ? 18.600 2.695 -12.266 1.00 94.44 247 GLY A C 1
ATOM 1830 O O . GLY A 1 247 ? 18.993 3.021 -13.387 1.00 94.44 247 GLY A O 1
ATOM 1831 N N . MET A 1 248 ? 17.325 2.395 -12.014 1.00 97.19 248 MET A N 1
ATOM 1832 C CA . MET A 1 248 ? 16.255 2.571 -12.997 1.00 97.19 248 MET A CA 1
ATOM 1833 C C . MET A 1 248 ? 16.072 4.055 -13.330 1.00 97.19 248 MET A C 1
ATOM 1835 O O . MET A 1 248 ? 16.067 4.912 -12.439 1.00 97.19 248 MET A O 1
ATOM 1839 N N . ARG A 1 249 ? 15.904 4.353 -14.620 1.00 97.06 249 ARG A N 1
ATOM 1840 C CA . ARG A 1 249 ? 15.628 5.696 -15.133 1.00 97.06 249 ARG A CA 1
ATOM 1841 C C . ARG A 1 249 ? 14.185 5.807 -15.567 1.00 97.06 249 ARG A C 1
ATOM 1843 O O . ARG A 1 249 ? 13.664 4.903 -16.211 1.00 97.06 249 ARG A O 1
ATOM 1850 N N . VAL A 1 250 ? 13.578 6.935 -15.227 1.00 97.75 250 VAL A N 1
ATOM 1851 C CA . VAL A 1 250 ? 12.274 7.359 -15.727 1.00 97.75 250 VAL A CA 1
ATOM 1852 C C . VAL A 1 250 ? 12.475 8.692 -16.426 1.00 97.75 250 VAL A C 1
ATOM 1854 O O . VAL A 1 250 ? 12.973 9.636 -15.820 1.00 97.75 250 VAL A O 1
ATOM 1857 N N . VAL A 1 251 ? 12.104 8.771 -17.697 1.00 97.69 251 VAL A N 1
ATOM 1858 C CA . VAL A 1 251 ? 12.200 9.981 -18.511 1.00 97.69 251 VAL A CA 1
ATOM 1859 C C . VAL A 1 251 ? 10.791 10.426 -18.867 1.00 97.69 251 VAL A C 1
ATOM 1861 O O . VAL A 1 251 ? 10.063 9.672 -19.505 1.00 97.69 251 VAL A O 1
ATOM 1864 N N . ILE A 1 252 ? 10.404 11.639 -18.477 1.00 97.38 252 ILE A N 1
ATOM 1865 C CA . ILE A 1 252 ? 9.097 12.218 -18.823 1.00 97.38 252 ILE A CA 1
ATOM 1866 C C . ILE A 1 252 ? 9.334 13.497 -19.615 1.00 97.38 252 ILE A C 1
ATOM 1868 O O . ILE A 1 252 ? 9.984 14.417 -19.118 1.00 97.38 252 ILE A O 1
ATOM 1872 N N . ASN A 1 253 ? 8.851 13.546 -20.860 1.00 95.25 253 ASN A N 1
ATOM 1873 C CA . ASN A 1 253 ? 9.065 14.667 -21.786 1.00 95.25 253 ASN A CA 1
ATOM 1874 C C . ASN A 1 253 ? 10.541 15.128 -21.844 1.00 95.25 253 ASN A C 1
ATOM 1876 O O . ASN A 1 253 ? 10.845 16.318 -21.826 1.00 95.25 253 ASN A O 1
ATOM 1880 N N . GLY A 1 254 ? 11.473 14.169 -21.860 1.00 93.69 254 GLY A N 1
ATOM 1881 C CA . GLY A 1 254 ? 12.920 14.421 -21.898 1.00 93.69 254 GLY A CA 1
ATOM 1882 C C . GLY A 1 254 ? 13.577 14.724 -20.545 1.00 93.69 254 GLY A C 1
ATOM 1883 O O . GLY A 1 254 ? 14.802 14.766 -20.475 1.00 93.69 254 GLY A O 1
ATOM 1884 N N . THR A 1 255 ? 12.809 14.883 -19.464 1.00 95.88 255 THR A N 1
ATOM 1885 C CA . THR A 1 255 ? 13.355 15.052 -18.108 1.00 95.88 255 THR A CA 1
ATOM 1886 C C . THR A 1 255 ? 13.664 13.692 -17.500 1.00 95.88 255 THR A C 1
ATOM 1888 O O . THR A 1 255 ? 12.743 12.945 -17.174 1.00 95.88 255 THR A O 1
ATOM 1891 N N . GLU A 1 256 ? 14.947 13.364 -17.342 1.00 96.81 256 GLU A N 1
ATOM 1892 C CA . GLU A 1 256 ? 15.387 12.106 -16.732 1.00 96.81 256 GLU A CA 1
ATOM 1893 C C . GLU A 1 256 ? 15.458 12.196 -15.200 1.00 96.81 256 GLU A C 1
ATOM 1895 O O . GLU A 1 256 ? 16.054 13.109 -14.629 1.00 96.81 256 GLU A O 1
ATOM 1900 N N . MET A 1 257 ? 14.901 11.187 -14.534 1.00 97.56 257 MET A N 1
ATOM 1901 C CA . MET A 1 257 ? 14.927 10.987 -13.090 1.00 97.56 257 MET A CA 1
ATOM 1902 C C . MET A 1 257 ? 15.503 9.605 -12.772 1.00 97.56 257 MET A C 1
ATOM 1904 O O . MET A 1 257 ? 15.097 8.596 -13.350 1.00 97.56 257 MET A O 1
ATOM 1908 N N . ASN A 1 258 ? 16.447 9.549 -11.831 1.00 97.38 258 ASN A N 1
ATOM 1909 C CA . ASN A 1 258 ? 17.110 8.313 -11.417 1.00 97.38 258 ASN A CA 1
ATOM 1910 C C . ASN A 1 258 ? 16.591 7.791 -10.079 1.00 97.38 258 ASN A C 1
ATOM 1912 O O . ASN A 1 258 ? 16.973 8.314 -9.036 1.00 97.38 258 ASN A O 1
ATOM 1916 N N . CYS A 1 259 ? 15.832 6.698 -10.060 1.00 95.62 259 CYS A N 1
ATOM 1917 C CA . CYS A 1 259 ? 15.308 6.200 -8.791 1.00 95.62 259 CYS A CA 1
ATOM 1918 C C . CYS A 1 259 ? 16.400 5.664 -7.840 1.00 95.62 259 CYS A C 1
ATOM 1920 O O . CYS A 1 259 ? 16.115 5.397 -6.681 1.00 95.62 259 CYS A O 1
ATOM 1922 N N . GLY A 1 260 ? 17.648 5.486 -8.288 1.00 95.00 260 GLY A N 1
ATOM 1923 C CA . GLY A 1 260 ? 18.781 5.093 -7.441 1.00 95.00 260 GLY A CA 1
ATOM 1924 C C . GLY A 1 260 ? 18.824 3.607 -7.066 1.00 95.00 260 GLY A C 1
ATOM 1925 O O . GLY A 1 260 ? 19.796 3.160 -6.464 1.00 95.00 260 GLY A O 1
ATOM 1926 N N . LYS A 1 261 ? 17.816 2.818 -7.457 1.00 95.06 261 LYS A N 1
ATOM 1927 C CA . LYS A 1 261 ? 17.794 1.356 -7.316 1.00 95.06 261 LYS A CA 1
ATOM 1928 C C . LYS A 1 261 ? 17.781 0.696 -8.687 1.00 95.06 261 LYS A C 1
ATOM 1930 O O . LYS A 1 261 ? 16.975 1.050 -9.542 1.00 95.06 261 LYS A O 1
ATOM 1935 N N . GLY A 1 262 ? 18.704 -0.235 -8.917 1.00 94.56 262 GLY A N 1
ATOM 1936 C CA . GLY A 1 262 ? 18.704 -1.068 -10.123 1.00 94.56 262 GLY A CA 1
ATOM 1937 C C . GLY A 1 262 ? 17.692 -2.214 -10.018 1.00 94.56 262 GLY A C 1
ATOM 1938 O O . GLY A 1 262 ? 17.185 -2.467 -8.920 1.00 94.56 262 GLY A O 1
ATOM 1939 N N . PRO A 1 263 ? 17.438 -2.951 -11.111 1.00 96.25 263 PRO A N 1
ATOM 1940 C CA . PRO A 1 263 ? 16.507 -4.080 -11.114 1.00 96.25 263 PRO A CA 1
ATOM 1941 C C . PRO A 1 263 ? 16.754 -5.103 -9.993 1.00 96.25 263 PRO A C 1
ATOM 1943 O O . PRO A 1 263 ? 15.805 -5.566 -9.364 1.00 96.25 263 PRO A O 1
ATOM 1946 N N . SER A 1 264 ? 18.016 -5.401 -9.648 1.00 94.81 264 SER A N 1
ATOM 1947 C CA . SER A 1 264 ? 18.305 -6.348 -8.557 1.00 94.81 264 SER A CA 1
ATOM 1948 C C . SER A 1 264 ? 17.729 -5.921 -7.211 1.00 94.81 264 SER A C 1
ATOM 1950 O O . SER A 1 264 ? 17.307 -6.765 -6.427 1.00 94.81 264 SER A O 1
ATOM 1952 N N . ALA A 1 265 ? 17.744 -4.618 -6.919 1.00 94.06 265 ALA A N 1
ATOM 1953 C CA . ALA A 1 265 ? 17.261 -4.081 -5.650 1.00 94.06 265 ALA A CA 1
ATOM 1954 C C . ALA A 1 265 ? 15.726 -4.102 -5.557 1.00 94.06 265 ALA A C 1
ATOM 1956 O O . ALA A 1 265 ? 15.185 -4.011 -4.458 1.00 94.06 265 ALA A O 1
ATOM 1957 N N . PHE A 1 266 ? 15.043 -4.254 -6.695 1.00 92.88 266 PHE A N 1
ATOM 1958 C CA . PHE A 1 266 ? 13.608 -4.525 -6.784 1.00 92.88 266 PHE A CA 1
ATOM 1959 C C . PHE A 1 266 ? 13.284 -6.029 -6.819 1.00 92.88 266 PHE A C 1
ATOM 1961 O O . PHE A 1 266 ? 12.118 -6.399 -6.853 1.00 92.88 266 PHE A O 1
ATOM 1968 N N . GLY A 1 267 ? 14.293 -6.907 -6.774 1.00 93.12 267 GLY A N 1
ATOM 1969 C CA . GLY A 1 267 ? 14.106 -8.359 -6.751 1.00 93.12 267 GLY A CA 1
ATOM 1970 C C . GLY A 1 267 ? 14.143 -9.040 -8.120 1.00 93.12 267 GLY A C 1
ATOM 1971 O O . GLY A 1 267 ? 13.814 -10.221 -8.206 1.00 93.12 267 GLY A O 1
ATOM 1972 N N . CYS A 1 268 ? 14.562 -8.349 -9.186 1.00 93.50 268 CYS A N 1
ATOM 1973 C CA . CYS A 1 268 ? 14.741 -8.983 -10.491 1.00 93.50 268 CYS A CA 1
ATOM 1974 C C . CYS A 1 268 ? 15.884 -10.004 -10.456 1.00 93.50 268 CYS A C 1
ATOM 1976 O O . CYS A 1 268 ? 16.983 -9.703 -9.983 1.00 93.50 268 CYS A O 1
ATOM 1978 N N . MET A 1 269 ? 15.625 -11.198 -10.991 1.00 92.75 269 MET A N 1
ATOM 1979 C CA . MET A 1 269 ? 16.597 -12.286 -11.095 1.00 92.75 269 MET A CA 1
ATOM 1980 C C . MET A 1 269 ? 16.957 -12.549 -12.567 1.00 92.75 269 MET A C 1
ATOM 1982 O O . MET A 1 269 ? 16.105 -12.357 -13.437 1.00 92.75 269 MET A O 1
ATOM 1986 N N . PRO A 1 270 ? 18.186 -13.013 -12.862 1.00 94.44 270 PRO A N 1
ATOM 1987 C CA . PRO A 1 270 ? 18.565 -13.436 -14.207 1.00 94.44 270 PRO A CA 1
ATOM 1988 C C . PRO A 1 270 ? 17.627 -14.513 -14.752 1.00 94.44 270 PRO A C 1
ATOM 1990 O O . PRO A 1 270 ? 17.315 -15.477 -14.051 1.00 94.44 270 PRO A O 1
ATOM 1993 N N . ASN A 1 271 ? 17.231 -14.371 -16.015 1.00 94.19 271 ASN A N 1
ATOM 1994 C CA . ASN A 1 271 ? 16.438 -15.339 -16.768 1.00 94.19 271 ASN A CA 1
ATOM 1995 C C . ASN A 1 271 ? 15.115 -15.740 -16.082 1.00 94.19 271 ASN A C 1
ATOM 1997 O O . ASN A 1 271 ? 14.621 -16.859 -16.247 1.00 94.19 271 ASN A O 1
ATOM 2001 N N . ALA A 1 272 ? 14.532 -14.821 -15.307 1.00 92.50 272 ALA A N 1
ATOM 2002 C CA . ALA A 1 272 ? 13.247 -15.000 -14.651 1.00 92.50 272 ALA A CA 1
ATOM 2003 C C . ALA A 1 272 ? 12.421 -13.711 -14.699 1.00 92.50 272 ALA A C 1
ATOM 2005 O O . ALA A 1 272 ? 12.945 -12.606 -14.566 1.00 92.50 272 ALA A O 1
ATOM 2006 N N . TRP A 1 273 ? 11.104 -13.865 -14.850 1.00 91.94 273 TRP A N 1
ATOM 2007 C CA . TRP A 1 273 ? 10.172 -12.743 -14.805 1.00 91.94 273 TRP A CA 1
ATOM 2008 C C . TRP A 1 273 ? 10.052 -12.182 -13.389 1.00 91.94 273 TRP A C 1
ATOM 2010 O O . TRP A 1 273 ? 9.648 -12.888 -12.464 1.00 91.94 273 TRP A O 1
ATOM 2020 N N . ALA A 1 274 ? 10.309 -10.888 -13.252 1.00 89.81 274 ALA A N 1
ATOM 2021 C CA . ALA A 1 274 ? 10.005 -10.102 -12.070 1.00 89.81 274 ALA A CA 1
ATOM 2022 C C . ALA A 1 274 ? 8.658 -9.393 -12.279 1.00 89.81 274 ALA A C 1
ATOM 2024 O O . ALA A 1 274 ? 8.615 -8.239 -12.702 1.00 89.81 274 ALA A O 1
ATOM 2025 N N . ARG A 1 275 ? 7.560 -10.124 -12.054 1.00 86.50 275 ARG A N 1
ATOM 2026 C CA . ARG A 1 275 ? 6.191 -9.611 -12.221 1.00 86.50 275 ARG A CA 1
ATOM 2027 C C . ARG A 1 275 ? 5.816 -8.711 -11.048 1.00 86.50 275 ARG A C 1
ATOM 2029 O O . ARG A 1 275 ? 5.995 -9.120 -9.904 1.00 86.50 275 ARG A O 1
ATOM 2036 N N . GLU A 1 276 ? 5.342 -7.503 -11.337 1.00 79.12 276 GLU A N 1
ATOM 2037 C CA . GLU A 1 276 ? 4.939 -6.467 -10.372 1.00 79.12 276 GLU A CA 1
ATOM 2038 C C . GLU A 1 276 ? 6.042 -6.056 -9.371 1.00 79.12 276 GLU A C 1
ATOM 2040 O O . GLU A 1 276 ? 5.781 -5.375 -8.378 1.00 79.12 276 GLU A O 1
ATOM 2045 N N . ALA A 1 277 ? 7.291 -6.461 -9.617 1.00 83.69 277 ALA A N 1
ATOM 2046 C CA . ALA A 1 277 ? 8.385 -6.314 -8.663 1.00 83.69 277 ALA A CA 1
ATOM 2047 C C . ALA A 1 277 ? 8.981 -4.902 -8.678 1.00 83.69 277 ALA A C 1
ATOM 2049 O O . ALA A 1 277 ? 9.271 -4.321 -7.629 1.00 83.69 277 ALA A O 1
ATOM 2050 N N . ILE A 1 278 ? 9.155 -4.328 -9.873 1.00 92.12 278 ILE A N 1
ATOM 2051 C CA . ILE A 1 278 ? 9.637 -2.958 -9.990 1.00 92.12 278 ILE A CA 1
ATOM 2052 C C . ILE A 1 278 ? 8.439 -2.031 -9.840 1.00 92.12 278 ILE A C 1
ATOM 2054 O O . ILE A 1 278 ? 7.647 -1.863 -10.762 1.00 92.12 278 ILE A O 1
ATOM 2058 N N . ASN A 1 279 ? 8.340 -1.413 -8.669 1.00 93.69 279 ASN A N 1
ATOM 2059 C CA . ASN A 1 279 ? 7.354 -0.394 -8.348 1.00 93.69 279 ASN A CA 1
ATOM 2060 C C . ASN A 1 279 ? 8.097 0.856 -7.861 1.00 93.69 279 ASN A C 1
ATOM 2062 O O . ASN A 1 279 ? 8.722 0.833 -6.800 1.00 93.69 279 ASN A O 1
ATOM 2066 N N . ILE A 1 280 ? 8.075 1.918 -8.665 1.00 96.00 280 ILE A N 1
ATOM 2067 C CA . ILE A 1 280 ? 8.797 3.171 -8.435 1.00 96.00 280 ILE A CA 1
ATOM 2068 C C . ILE A 1 280 ? 7.787 4.233 -7.989 1.00 96.00 280 ILE A C 1
ATOM 2070 O O . ILE A 1 280 ? 7.030 4.726 -8.831 1.00 96.00 280 ILE A O 1
ATOM 2074 N N . PRO A 1 281 ? 7.752 4.616 -6.699 1.00 96.19 281 PRO A N 1
ATOM 2075 C CA . PRO A 1 281 ? 6.866 5.671 -6.228 1.00 96.19 281 PRO A CA 1
ATOM 2076 C C . PRO A 1 281 ? 7.178 7.018 -6.882 1.00 96.19 281 PRO A C 1
ATOM 2078 O O . PRO A 1 281 ? 8.345 7.361 -7.099 1.00 96.19 281 PRO A O 1
ATOM 2081 N N . ILE A 1 282 ? 6.122 7.779 -7.151 1.00 95.88 282 ILE A N 1
ATOM 2082 C CA . ILE A 1 282 ? 6.174 9.162 -7.615 1.00 95.88 282 ILE A CA 1
ATOM 2083 C C . ILE A 1 282 ? 5.867 10.053 -6.413 1.00 95.88 282 ILE A C 1
ATOM 2085 O O . ILE A 1 282 ? 4.842 9.880 -5.759 1.00 95.88 282 ILE A O 1
ATOM 2089 N N . ILE A 1 283 ? 6.753 11.000 -6.122 1.00 95.75 283 ILE A N 1
ATOM 2090 C CA . ILE A 1 283 ? 6.560 12.013 -5.078 1.00 95.75 283 ILE A CA 1
ATOM 2091 C C . ILE A 1 283 ? 6.706 13.415 -5.669 1.00 95.75 283 ILE A C 1
ATOM 2093 O O . ILE A 1 283 ? 7.286 13.589 -6.744 1.00 95.75 283 ILE A O 1
ATOM 2097 N N . SER A 1 284 ? 6.225 14.434 -4.962 1.00 94.62 284 SER A N 1
ATOM 2098 C CA . SER A 1 284 ? 6.554 15.819 -5.316 1.00 94.62 284 SER A CA 1
ATOM 2099 C C . SER A 1 284 ? 7.985 16.163 -4.889 1.00 94.62 284 SER A C 1
ATOM 2101 O O . SER A 1 284 ? 8.460 15.713 -3.845 1.00 94.62 284 SER A O 1
ATOM 2103 N N . VAL A 1 285 ? 8.663 17.039 -5.637 1.00 95.62 285 VAL A N 1
ATOM 2104 C CA . VAL A 1 285 ? 9.933 17.656 -5.199 1.00 95.62 285 VAL A CA 1
ATOM 2105 C C . VAL A 1 285 ? 9.815 18.435 -3.880 1.00 95.62 285 VAL A C 1
ATOM 2107 O O . VAL A 1 285 ? 10.826 18.679 -3.225 1.00 95.62 285 VAL A O 1
ATOM 2110 N N . ALA A 1 286 ? 8.600 18.809 -3.464 1.00 93.38 286 ALA A N 1
ATOM 2111 C CA . ALA A 1 286 ? 8.348 19.399 -2.149 1.00 93.38 286 ALA A CA 1
ATOM 2112 C C . ALA A 1 286 ? 8.387 18.364 -1.006 1.00 93.38 286 ALA A C 1
ATOM 2114 O O . ALA A 1 286 ? 8.682 18.716 0.134 1.00 93.38 286 ALA A O 1
ATOM 2115 N N . GLU A 1 287 ? 8.098 17.093 -1.299 1.00 91.69 287 GLU A N 1
ATOM 2116 C CA . GLU A 1 287 ? 8.071 15.992 -0.326 1.00 91.69 287 GLU A CA 1
ATOM 2117 C C . GLU A 1 287 ? 9.447 15.337 -0.160 1.00 91.69 287 GLU A C 1
ATOM 2119 O O . GLU A 1 287 ? 9.741 14.739 0.877 1.00 91.69 287 GLU A O 1
ATOM 2124 N N . GLY A 1 288 ? 10.311 15.447 -1.172 1.00 94.38 288 GLY A N 1
ATOM 2125 C CA . GLY A 1 288 ? 11.668 14.926 -1.119 1.00 94.38 288 GLY A CA 1
ATOM 2126 C C . GLY A 1 288 ? 12.367 14.893 -2.473 1.00 94.38 288 GLY A C 1
ATOM 2127 O O . GLY A 1 288 ? 11.953 15.526 -3.439 1.00 94.38 288 GLY A O 1
ATOM 2128 N N . SER A 1 289 ? 13.458 14.131 -2.536 1.00 95.56 289 SER A N 1
ATOM 2129 C CA . SER A 1 289 ? 14.267 13.963 -3.741 1.00 95.56 289 SER A CA 1
ATOM 2130 C C . SER A 1 289 ? 14.132 12.565 -4.344 1.00 95.56 289 SER A C 1
ATOM 2132 O O . SER A 1 289 ? 13.874 11.571 -3.656 1.00 95.56 289 SER A O 1
ATOM 2134 N N . THR A 1 290 ? 14.392 12.503 -5.646 1.00 96.50 290 THR A N 1
ATOM 2135 C CA . THR A 1 290 ? 14.648 11.283 -6.415 1.00 96.50 290 THR A CA 1
ATOM 2136 C C . THR A 1 290 ? 15.791 10.460 -5.788 1.00 96.50 290 THR A C 1
ATOM 2138 O O . THR A 1 290 ? 16.781 11.038 -5.336 1.00 96.50 290 THR A O 1
ATOM 2141 N N . GLY A 1 291 ? 15.652 9.129 -5.732 1.00 94.81 291 GLY A N 1
ATOM 2142 C CA . GLY A 1 291 ? 16.599 8.209 -5.078 1.00 94.81 291 GLY A CA 1
ATOM 2143 C C . GLY A 1 291 ? 15.906 7.108 -4.260 1.00 94.81 291 GLY A C 1
ATOM 2144 O O . GLY A 1 291 ? 14.687 7.091 -4.152 1.00 94.81 291 GLY A O 1
ATOM 2145 N N . ASP A 1 292 ? 16.656 6.162 -3.688 1.00 94.12 292 ASP A N 1
ATOM 2146 C CA . ASP A 1 292 ? 16.145 5.093 -2.800 1.00 94.12 292 ASP A CA 1
ATOM 2147 C C . ASP A 1 292 ? 14.943 4.266 -3.313 1.00 94.12 292 ASP A C 1
ATOM 2149 O O . ASP A 1 292 ? 14.231 3.609 -2.546 1.00 94.12 292 ASP A O 1
ATOM 2153 N N . GLY A 1 293 ? 14.752 4.209 -4.627 1.00 94.06 293 GLY A N 1
ATOM 2154 C CA . GLY A 1 293 ? 13.671 3.503 -5.309 1.00 94.06 293 GLY A CA 1
ATOM 2155 C C . GLY A 1 293 ? 12.487 4.370 -5.726 1.00 94.06 293 GLY A C 1
ATOM 2156 O O . GLY A 1 293 ? 11.526 3.808 -6.234 1.00 94.06 293 GLY A O 1
ATOM 2157 N N . ARG A 1 294 ? 12.535 5.698 -5.553 1.00 96.62 294 ARG A N 1
ATOM 2158 C CA . ARG A 1 294 ? 11.458 6.637 -5.928 1.00 96.62 294 ARG A CA 1
ATOM 2159 C C . ARG A 1 294 ? 11.951 7.760 -6.839 1.00 96.62 294 ARG A C 1
ATOM 2161 O O . ARG A 1 294 ? 13.150 8.043 -6.892 1.00 96.62 294 ARG A O 1
ATOM 2168 N N . ILE A 1 295 ? 11.024 8.430 -7.515 1.00 97.94 295 ILE A N 1
ATOM 2169 C CA . ILE A 1 295 ? 11.289 9.630 -8.319 1.00 97.94 295 ILE A CA 1
ATOM 2170 C C . ILE A 1 295 ? 10.496 10.822 -7.786 1.00 97.94 295 ILE A C 1
ATOM 2172 O O . ILE A 1 295 ? 9.363 10.666 -7.339 1.00 97.94 295 ILE A O 1
ATOM 2176 N N . ALA A 1 296 ? 11.096 12.007 -7.841 1.00 97.00 296 ALA A N 1
ATOM 2177 C CA . ALA A 1 296 ? 10.457 13.264 -7.491 1.00 97.00 296 ALA A CA 1
ATOM 2178 C C . ALA A 1 296 ? 10.166 14.080 -8.753 1.00 97.00 296 ALA A C 1
ATOM 2180 O O . ALA A 1 296 ? 11.081 14.364 -9.529 1.00 97.00 296 ALA A O 1
ATOM 2181 N N . ILE A 1 297 ? 8.904 14.465 -8.944 1.00 97.00 297 ILE A N 1
ATOM 2182 C CA . ILE A 1 297 ? 8.442 15.248 -10.093 1.00 97.00 297 ILE A CA 1
ATOM 2183 C C . ILE A 1 297 ? 8.168 16.702 -9.701 1.00 97.00 297 ILE A C 1
ATOM 2185 O O . ILE A 1 297 ? 7.783 17.005 -8.570 1.00 97.00 297 ILE A O 1
ATOM 2189 N N . THR A 1 298 ? 8.373 17.613 -10.651 1.00 96.56 298 THR A N 1
ATOM 2190 C CA . THR A 1 298 ? 8.026 19.031 -10.497 1.00 96.56 298 THR A CA 1
ATOM 2191 C C . THR A 1 298 ? 6.527 19.254 -10.687 1.00 96.56 298 THR A C 1
ATOM 2193 O O . THR A 1 298 ? 5.841 18.443 -11.312 1.00 96.56 298 THR A O 1
ATOM 2196 N N . ASP A 1 299 ? 6.025 20.400 -10.225 1.00 95.75 299 ASP A N 1
ATOM 2197 C CA . ASP A 1 299 ? 4.620 20.792 -10.403 1.00 95.75 299 ASP A CA 1
ATOM 2198 C C . ASP A 1 299 ? 4.196 20.867 -11.878 1.00 95.75 299 ASP A C 1
ATOM 2200 O O . ASP A 1 299 ? 3.025 20.664 -12.198 1.00 95.75 299 ASP A O 1
ATOM 2204 N N . ASP A 1 300 ? 5.131 21.156 -12.786 1.00 96.12 300 ASP A N 1
ATOM 2205 C CA . ASP A 1 300 ? 4.857 21.203 -14.224 1.00 96.12 300 ASP A CA 1
ATOM 2206 C C . ASP A 1 300 ? 4.632 19.804 -14.800 1.00 96.12 300 ASP A C 1
ATOM 2208 O O . ASP A 1 300 ? 3.684 19.599 -15.558 1.00 96.12 300 ASP A O 1
ATOM 2212 N N . LEU A 1 301 ? 5.439 18.822 -14.385 1.00 96.44 301 LEU A N 1
ATOM 2213 C CA . LEU A 1 301 ? 5.226 17.424 -14.761 1.00 96.44 301 LEU A CA 1
ATOM 2214 C C . LEU A 1 301 ? 3.954 16.861 -14.112 1.00 96.44 301 LEU A C 1
ATOM 2216 O O . LEU A 1 301 ? 3.205 16.127 -14.751 1.00 96.44 301 LEU A O 1
ATOM 2220 N N . ALA A 1 302 ? 3.664 17.248 -12.868 1.00 95.00 302 ALA A N 1
ATOM 2221 C CA . ALA A 1 302 ? 2.508 16.778 -12.105 1.00 95.00 302 ALA A CA 1
ATOM 2222 C C . ALA A 1 302 ? 1.152 17.117 -12.764 1.00 95.00 302 ALA A C 1
ATOM 2224 O O . ALA A 1 302 ? 0.166 16.394 -12.591 1.00 95.00 302 ALA A O 1
ATOM 2225 N N . LYS A 1 303 ? 1.094 18.194 -13.558 1.00 96.50 303 LYS A N 1
ATOM 2226 C CA . LYS A 1 303 ? -0.116 18.645 -14.271 1.00 96.50 303 LYS A CA 1
ATOM 2227 C C . LYS A 1 303 ? -0.359 17.922 -15.598 1.00 96.50 303 LYS A C 1
ATOM 2229 O O . LYS A 1 303 ? -1.414 18.117 -16.198 1.00 96.50 303 LYS A O 1
ATOM 2234 N N . LEU A 1 304 ? 0.590 17.115 -16.076 1.00 96.81 304 LEU A N 1
ATOM 2235 C CA . LEU A 1 304 ? 0.481 16.464 -17.380 1.00 96.81 304 LEU A CA 1
ATOM 2236 C C . LEU A 1 304 ? -0.622 15.403 -17.375 1.00 96.81 304 LEU A C 1
ATOM 2238 O O . LEU A 1 304 ? -0.670 14.547 -16.495 1.00 96.81 304 LEU A O 1
ATOM 2242 N N . SER A 1 305 ? -1.488 15.445 -18.385 1.00 94.94 305 SER A N 1
ATOM 2243 C CA . SER A 1 305 ? -2.479 14.403 -18.690 1.00 94.94 305 SER A CA 1
ATOM 2244 C C . SER A 1 305 ? -2.098 13.563 -19.915 1.00 94.94 305 SER A C 1
ATOM 2246 O O . SER A 1 305 ? -2.647 12.481 -20.118 1.00 94.94 305 SER A O 1
ATOM 2248 N N . GLU A 1 306 ? -1.140 14.040 -20.713 1.00 96.00 306 GLU A N 1
ATOM 2249 C CA . GLU A 1 306 ? -0.583 13.373 -21.887 1.00 96.00 306 GLU A CA 1
ATOM 2250 C C . GLU A 1 306 ? 0.910 13.715 -22.003 1.00 96.00 306 GLU A C 1
ATOM 2252 O O . GLU A 1 306 ? 1.290 14.878 -21.835 1.00 96.00 306 GLU A O 1
ATOM 2257 N N . PHE A 1 307 ? 1.765 12.710 -22.200 1.00 96.62 307 PHE A N 1
ATOM 2258 C CA . PHE A 1 307 ? 3.223 12.870 -22.185 1.00 96.62 307 PHE A CA 1
ATOM 2259 C C . PHE A 1 307 ? 3.955 11.672 -22.794 1.00 96.62 307 PHE A C 1
ATOM 2261 O O . PHE A 1 307 ? 3.424 10.566 -22.852 1.00 96.62 307 PHE A O 1
ATOM 2268 N N . ASP A 1 308 ? 5.212 11.879 -23.184 1.00 96.62 308 ASP A N 1
ATOM 2269 C CA . ASP A 1 308 ? 6.122 10.791 -23.540 1.00 96.62 308 ASP A CA 1
ATOM 2270 C C . ASP A 1 308 ? 6.824 10.271 -22.282 1.00 96.62 308 ASP A C 1
ATOM 2272 O O . ASP A 1 308 ? 7.487 11.029 -21.567 1.00 96.62 308 ASP A O 1
ATOM 2276 N N . LEU A 1 309 ? 6.711 8.968 -22.044 1.00 97.38 309 LEU A N 1
ATOM 2277 C CA . LEU A 1 309 ? 7.387 8.227 -20.987 1.00 97.38 309 LEU A CA 1
ATOM 2278 C C . LEU A 1 309 ? 8.483 7.351 -21.592 1.00 97.38 309 LEU A C 1
ATOM 2280 O O . LEU A 1 309 ? 8.235 6.643 -22.559 1.00 97.38 309 LEU A O 1
ATOM 2284 N N . ALA A 1 310 ? 9.666 7.321 -20.991 1.00 97.06 310 ALA A N 1
ATOM 2285 C CA . ALA A 1 310 ? 10.637 6.260 -21.224 1.00 97.06 310 ALA A CA 1
ATOM 2286 C C . ALA A 1 310 ? 11.118 5.683 -19.897 1.00 97.06 310 ALA A C 1
ATOM 2288 O O . ALA A 1 310 ? 11.278 6.418 -18.922 1.00 97.06 310 ALA A O 1
ATOM 2289 N N . ILE A 1 311 ? 11.338 4.373 -19.844 1.00 96.31 311 ILE A N 1
ATOM 2290 C CA . ILE A 1 311 ? 11.721 3.696 -18.605 1.00 96.31 311 ILE A CA 1
ATOM 2291 C C . ILE A 1 311 ? 12.635 2.508 -18.881 1.00 96.31 311 ILE A C 1
ATOM 2293 O O . ILE A 1 311 ? 12.436 1.774 -19.845 1.00 96.31 311 ILE A O 1
ATOM 2297 N N . GLY A 1 312 ? 13.646 2.314 -18.037 1.00 95.62 312 GLY A N 1
ATOM 2298 C CA . GLY A 1 312 ? 14.553 1.178 -18.167 1.00 95.62 312 GLY A CA 1
ATOM 2299 C C . GLY A 1 312 ? 15.709 1.196 -17.180 1.00 95.62 312 GLY A C 1
ATOM 2300 O O . GLY A 1 312 ? 15.825 2.094 -16.343 1.00 95.62 312 GLY A O 1
ATOM 2301 N N . SER A 1 313 ? 16.575 0.187 -17.270 1.00 96.31 313 SER A N 1
ATOM 2302 C CA . SER A 1 313 ? 17.755 0.103 -16.408 1.00 96.31 313 SER A CA 1
ATOM 2303 C C . SER A 1 313 ? 18.850 1.051 -16.893 1.00 96.31 313 SER A C 1
ATOM 2305 O O . SER A 1 313 ? 19.316 0.954 -18.028 1.00 96.31 313 SER A O 1
ATOM 2307 N N . GLY A 1 314 ? 19.299 1.966 -16.029 1.00 95.44 314 GLY A N 1
ATOM 2308 C CA . GLY A 1 314 ? 20.448 2.842 -16.264 1.00 95.44 314 GLY A CA 1
ATOM 2309 C C . GLY A 1 314 ? 21.768 2.081 -16.218 1.00 95.44 314 GLY A C 1
ATOM 2310 O O . GLY A 1 314 ? 22.561 2.263 -15.293 1.00 95.44 314 GLY A O 1
ATOM 2311 N N . SER A 1 315 ? 21.980 1.211 -17.201 1.00 94.62 315 SER A N 1
ATOM 2312 C CA . SER A 1 315 ? 23.151 0.358 -17.349 1.00 94.62 315 SER A CA 1
ATOM 2313 C C . SER A 1 315 ? 23.773 0.510 -18.739 1.00 94.62 315 SER A C 1
ATOM 2315 O O . SER A 1 315 ? 23.113 0.908 -19.700 1.00 94.62 315 SER A O 1
ATOM 2317 N N . GLY A 1 316 ? 25.068 0.198 -18.836 1.00 94.62 316 GLY A N 1
ATOM 2318 C CA . GLY A 1 316 ? 25.793 0.089 -20.106 1.00 94.62 316 GLY A CA 1
ATOM 2319 C C . GLY A 1 316 ? 25.622 -1.272 -20.791 1.00 94.62 316 GLY A C 1
ATOM 2320 O O . GLY A 1 316 ? 26.169 -1.493 -21.866 1.00 94.62 316 GLY A O 1
ATOM 2321 N N . GLU A 1 317 ? 24.904 -2.192 -20.158 1.00 94.38 317 GLU A N 1
ATOM 2322 C CA . GLU A 1 317 ? 24.704 -3.556 -20.640 1.00 94.38 317 GLU A CA 1
ATOM 2323 C C . GLU A 1 317 ? 23.256 -4.007 -20.431 1.00 94.38 317 GLU A C 1
ATOM 2325 O O . GLU A 1 317 ? 23.021 -5.127 -20.005 1.00 94.38 317 GLU A O 1
ATOM 2330 N N . TRP A 1 318 ? 22.263 -3.136 -20.638 1.00 95.88 318 TRP A N 1
ATOM 2331 C CA . TRP A 1 318 ? 20.874 -3.540 -20.429 1.00 95.88 318 TRP A CA 1
ATOM 2332 C C . TRP A 1 318 ? 20.369 -4.415 -21.583 1.00 95.88 318 TRP A C 1
ATOM 2334 O O . TRP A 1 318 ? 20.444 -4.016 -22.748 1.00 95.88 318 TRP A O 1
ATOM 2344 N N . HIS A 1 319 ? 19.866 -5.602 -21.238 1.00 96.06 319 HIS A N 1
ATOM 2345 C CA . HIS A 1 319 ? 19.247 -6.554 -22.159 1.00 96.06 319 HIS A CA 1
ATOM 2346 C C . HIS A 1 319 ? 18.110 -7.278 -21.430 1.00 96.06 319 HIS A C 1
ATOM 2348 O O . HIS A 1 319 ? 18.341 -7.929 -20.405 1.00 96.06 319 HIS A O 1
ATOM 2354 N N . ALA A 1 320 ? 16.879 -7.088 -21.904 1.00 93.38 320 ALA A N 1
ATOM 2355 C CA . ALA A 1 320 ? 15.658 -7.467 -21.192 1.00 93.38 320 ALA A CA 1
ATOM 2356 C C . ALA A 1 320 ? 14.568 -7.986 -22.127 1.00 93.38 320 ALA A C 1
ATOM 2358 O O . ALA A 1 320 ? 14.460 -7.431 -23.243 1.00 93.38 320 ALA A O 1
#

Radius of gyration: 42.37 Å; chains: 1; bounding box: 77×79×110 Å

Sequence (320 aa):
MKIQVKKTIATAAWTLSDLCVSCADGSPLAVIMLEKPTDVADRDYLNTYGVLKSYVNKEAGSPFVLATAVNHADFQSEGLAYSTALSNFDGIDLDGDCSPSTLIDGNGEYGFNAMKAAVYAAQNAGTAVFGGTLCSTQGQAAAHLRQLIAPIIIPSDPKTLVTMVADFEADEQGGHYAMTNGNQGVVEKDPTGKSGNVLHVGTADDFCKYSYPKFHVRLKPGKTLADYGSIALDMFLIDGRGQWGSGMRVVINGTEMNCGKGPSAFGCMPNAWAREAINIPIISVAEGSTGDGRIAITDDLAKLSEFDLAIGSGSGEWHA

pLDDT: mean 83.36, std 17.93, range [21.56, 97.94]

Foldseek 3Di:
DDDDDDDDDDDDDDDDDDDDDDDDDDDPPPPPVPDPPVVVVVVVVVVVDAAQVVPDDDDDPRPDWFEEEDALVRCVVCDPVVVSRLRRTQAYENNLCLFQLNQQELQRHGDCPSVVSSVVSCVVSNHYYDNDDHDDPPRHNVNNVCVVVPPDPPDDDVVVLDDDQDDLLPPDFQDFFDKPDDDTFTWHQDPVNPGGIDTWAHDPVAADAQMWGKTKDAADPPAFQLSRFWDFDKDAFAQCWLQDAQAKWKAKQNDIAHQRHTNVNLPHDHRDIPPRSQIETEAAVVVHDRYPRYHHDYPVRRGHRITMITIDRNHRGGTD